Protein AF-A0A143XYA9-F1 (afdb_monomer_lite)

Secondary structure (DSSP, 8-state):
-HHHHHHHHHHHHHHHHHHHHHHHHHHHHHHHHHHHHHHHHHHHHHHHHHHHHHHHHHHHHHHHHSPPPPP-------HHHHHTPPTT-EEEEEETTEEEEEEEETTEEEEEEEE--THHHHHHHHHHHHHHHHHHHHHHHHHHHHHHHHHHHHHHHHHHHHHHHHHHHS--HHHHHHHHHHHHHHHHHHHHHTT-

pLDDT: mean 75.94, std 12.41, range [47.84, 95.06]

Structure (mmCIF, N/CA/C/O backbone):
data_AF-A0A143XYA9-F1
#
_entry.id   AF-A0A143XYA9-F1
#
loop_
_atom_site.group_PDB
_atom_site.id
_atom_site.type_symbol
_atom_site.label_atom_id
_atom_site.label_alt_id
_atom_site.label_comp_id
_atom_site.label_asym_id
_atom_site.label_entity_id
_atom_site.label_seq_id
_atom_site.pdbx_PDB_ins_code
_atom_site.Cartn_x
_atom_site.Cartn_y
_atom_site.Cartn_z
_atom_site.occupancy
_atom_site.B_iso_or_equiv
_atom_site.auth_seq_id
_atom_site.auth_comp_id
_atom_site.auth_asym_id
_atom_site.auth_atom_id
_atom_site.pdbx_PDB_model_num
ATOM 1 N N . MET A 1 1 ? -47.902 -0.080 67.938 1.00 49.03 1 MET A N 1
ATOM 2 C CA . MET A 1 1 ? -47.210 -1.002 67.002 1.00 49.03 1 MET A CA 1
ATOM 3 C C . MET A 1 1 ? -47.004 -0.453 65.578 1.00 49.03 1 MET A C 1
ATOM 5 O O . MET A 1 1 ? -46.292 -1.083 64.810 1.00 49.03 1 MET A O 1
ATOM 9 N N . LEU A 1 2 ? -47.506 0.742 65.230 1.00 49.25 2 LEU A N 1
ATOM 10 C CA . LEU A 1 2 ? -47.252 1.408 63.937 1.00 49.25 2 LEU A CA 1
ATOM 11 C C . LEU A 1 2 ? -45.807 1.899 63.645 1.00 49.25 2 LEU A C 1
ATOM 13 O O . LEU A 1 2 ? -45.428 1.861 62.475 1.00 49.25 2 LEU A O 1
ATOM 17 N N . PRO A 1 3 ? -44.959 2.320 64.614 1.00 52.84 3 PRO A N 1
ATOM 18 C CA . PRO A 1 3 ? -43.661 2.919 64.263 1.00 52.84 3 PRO A CA 1
ATOM 19 C C . PRO A 1 3 ? -42.625 1.892 63.776 1.00 52.84 3 PRO A C 1
ATOM 21 O O . PRO A 1 3 ? -41.725 2.228 63.011 1.00 52.84 3 PRO A O 1
ATOM 24 N N . MET A 1 4 ? -42.774 0.621 64.163 1.00 47.84 4 MET A N 1
ATOM 25 C CA . MET A 1 4 ? -41.823 -0.439 63.815 1.00 47.84 4 MET A CA 1
ATOM 26 C C . MET A 1 4 ? -41.973 -0.904 62.354 1.00 47.84 4 MET A C 1
ATOM 28 O O . MET A 1 4 ? -40.982 -1.225 61.704 1.00 47.84 4 MET A O 1
ATOM 32 N N . PHE A 1 5 ? -43.190 -0.852 61.801 1.00 51.78 5 PHE A N 1
ATOM 33 C CA . PHE A 1 5 ? -43.450 -1.150 60.386 1.00 51.78 5 PHE A CA 1
ATOM 34 C C . PHE A 1 5 ? -42.935 -0.050 59.444 1.00 51.78 5 PHE A C 1
ATOM 36 O O . PHE A 1 5 ? -42.396 -0.356 58.381 1.00 51.78 5 PHE A O 1
ATOM 43 N N . ALA A 1 6 ? -43.038 1.223 59.844 1.00 55.41 6 ALA A N 1
ATOM 44 C CA . ALA A 1 6 ? -42.551 2.352 59.049 1.00 55.41 6 ALA A CA 1
ATOM 45 C C . ALA A 1 6 ? -41.015 2.363 58.922 1.00 55.41 6 ALA A C 1
ATOM 47 O O . ALA A 1 6 ? -40.482 2.597 57.835 1.00 55.41 6 ALA A O 1
ATOM 48 N N . ALA A 1 7 ? -40.298 2.035 60.003 1.00 57.62 7 ALA A N 1
ATOM 49 C CA . ALA A 1 7 ? -38.838 1.924 59.990 1.00 57.62 7 ALA A CA 1
ATOM 50 C C . ALA A 1 7 ? -38.342 0.773 59.092 1.00 57.62 7 ALA A C 1
ATOM 52 O O . ALA A 1 7 ? -37.354 0.929 58.373 1.00 57.62 7 ALA A O 1
ATOM 53 N N . LEU A 1 8 ? -39.057 -0.360 59.072 1.00 54.34 8 LEU A N 1
ATOM 54 C CA . LEU A 1 8 ? -38.700 -1.517 58.244 1.00 54.34 8 LEU A CA 1
ATOM 55 C C . LEU A 1 8 ? -38.894 -1.241 56.740 1.00 54.34 8 LEU A C 1
ATOM 57 O O . LEU A 1 8 ? -38.058 -1.629 55.923 1.00 54.34 8 LEU A O 1
ATOM 61 N N . LEU A 1 9 ? -39.965 -0.523 56.376 1.00 53.03 9 LEU A N 1
ATOM 62 C CA . LEU A 1 9 ? -40.247 -0.110 54.994 1.00 53.03 9 LEU A CA 1
ATOM 63 C C . LEU A 1 9 ? -39.215 0.901 54.469 1.00 53.03 9 LEU A C 1
ATOM 65 O O . LEU A 1 9 ? -38.754 0.782 53.333 1.00 53.03 9 LEU A O 1
ATOM 69 N N . LEU A 1 10 ? -38.792 1.859 55.298 1.00 54.28 10 LEU A N 1
ATOM 70 C CA . LEU A 1 10 ? -37.758 2.834 54.929 1.00 54.28 10 LEU A CA 1
ATOM 71 C C . LEU A 1 10 ? -36.368 2.190 54.790 1.00 54.28 10 LEU A C 1
ATOM 73 O O . LEU A 1 10 ? -35.635 2.512 53.849 1.00 54.28 10 LEU A O 1
ATOM 77 N N . ALA A 1 11 ? -36.024 1.235 55.660 1.00 55.41 11 ALA A N 1
ATOM 78 C CA . ALA A 1 11 ? -34.777 0.478 55.554 1.00 55.41 11 ALA A CA 1
ATOM 79 C C . ALA A 1 11 ? -34.724 -0.350 54.255 1.00 55.41 11 ALA A C 1
ATOM 81 O O . ALA A 1 11 ? -33.722 -0.296 53.536 1.00 55.41 11 ALA A O 1
ATOM 82 N N . ALA A 1 12 ? -35.822 -1.022 53.887 1.00 51.62 12 ALA A N 1
ATOM 83 C CA . ALA A 1 12 ? -35.922 -1.792 52.644 1.00 51.62 12 ALA A CA 1
ATOM 84 C C . ALA A 1 12 ? -35.811 -0.913 51.380 1.00 51.62 12 ALA A C 1
ATOM 86 O O . ALA A 1 12 ? -35.124 -1.279 50.423 1.00 51.62 12 ALA A O 1
ATOM 87 N N . CYS A 1 13 ? -36.402 0.286 51.387 1.00 52.50 13 CYS A N 1
ATOM 88 C CA . CYS A 1 13 ? -36.284 1.240 50.279 1.00 52.50 13 CYS A CA 1
ATOM 89 C C . CYS A 1 13 ? -34.859 1.795 50.108 1.00 52.50 13 CYS A C 1
ATOM 91 O O . CYS A 1 13 ? -34.430 2.058 48.983 1.00 52.50 13 CYS A O 1
ATOM 93 N N . SER A 1 14 ? -34.096 1.949 51.195 1.00 50.91 14 SER A N 1
ATOM 94 C CA . SER A 1 14 ? -32.726 2.482 51.140 1.00 50.91 14 SER A CA 1
ATOM 95 C C . SER A 1 14 ? -31.721 1.507 50.507 1.00 50.91 14 SER A C 1
ATOM 97 O O . SER A 1 14 ? -30.856 1.921 49.730 1.00 50.91 14 SER A O 1
ATOM 99 N N . VAL A 1 15 ? -31.876 0.203 50.765 1.00 50.19 15 VAL A N 1
ATOM 100 C CA . VAL A 1 15 ? -31.045 -0.865 50.184 1.00 50.19 15 VAL A CA 1
ATOM 101 C C . VAL A 1 15 ? -31.331 -1.025 48.691 1.00 50.19 15 VAL A C 1
ATOM 103 O O . VAL A 1 15 ? -30.402 -1.148 47.889 1.00 50.19 15 VAL A O 1
ATOM 106 N N . ASN A 1 16 ? -32.603 -0.930 48.295 1.00 52.44 16 ASN A N 1
ATOM 107 C CA . ASN A 1 16 ? -32.999 -0.998 46.889 1.00 52.44 16 ASN A CA 1
ATOM 108 C C . ASN A 1 16 ? -32.441 0.183 46.078 1.00 52.44 16 ASN A C 1
ATOM 110 O O . ASN A 1 16 ? -31.996 0.017 44.948 1.00 52.44 16 ASN A O 1
ATOM 114 N N . ARG A 1 17 ? -32.390 1.384 46.672 1.00 51.81 17 ARG A N 1
ATOM 115 C CA . ARG A 1 17 ? -31.836 2.576 46.010 1.00 51.81 17 ARG A CA 1
ATOM 116 C C . ARG A 1 17 ? -30.324 2.475 45.793 1.00 51.81 17 ARG A C 1
ATOM 118 O O . ARG A 1 17 ? -29.838 2.836 44.726 1.00 51.81 17 ARG A O 1
ATOM 125 N N . ARG A 1 18 ? -29.583 1.959 46.781 1.00 53.47 18 ARG A N 1
ATOM 126 C CA . ARG A 1 18 ? -28.119 1.792 46.697 1.00 53.47 18 ARG A CA 1
ATOM 127 C C . ARG A 1 18 ? -27.712 0.720 45.684 1.00 53.47 18 ARG A C 1
ATOM 129 O O . ARG A 1 18 ? -26.757 0.926 44.945 1.00 53.47 18 ARG A O 1
ATOM 136 N N . THR A 1 19 ? -28.460 -0.377 45.604 1.00 58.31 19 THR A N 1
ATOM 137 C CA . THR A 1 19 ? -28.214 -1.461 44.635 1.00 58.31 19 THR A CA 1
ATOM 138 C C . THR A 1 19 ? -28.592 -1.068 43.204 1.00 58.31 19 THR A C 1
ATOM 140 O O . THR A 1 19 ? -27.847 -1.376 42.276 1.00 58.31 19 THR A O 1
ATOM 143 N N . LEU A 1 20 ? -29.682 -0.315 43.004 1.00 58.25 20 LEU A N 1
ATOM 144 C CA . LEU A 1 20 ? -30.002 0.286 41.700 1.00 58.25 20 LEU A CA 1
ATOM 145 C C . LEU A 1 20 ? -28.949 1.315 41.267 1.00 58.25 20 LEU A C 1
ATOM 147 O O . LEU A 1 20 ? -28.535 1.323 40.108 1.00 58.25 20 LEU A O 1
ATOM 151 N N . SER A 1 21 ? -28.490 2.161 42.192 1.00 60.25 21 SER A N 1
ATOM 152 C CA . SER A 1 21 ? -27.449 3.155 41.915 1.00 60.25 21 SER A CA 1
ATOM 153 C C . SER A 1 21 ? -26.111 2.500 41.565 1.00 60.25 21 SER A C 1
ATOM 155 O O . SER A 1 21 ? -25.461 2.928 40.618 1.00 60.25 21 SER A O 1
ATOM 157 N N . SER A 1 22 ? -25.703 1.432 42.263 1.00 61.69 22 SER A N 1
ATOM 158 C CA . SER A 1 22 ? -24.445 0.749 41.937 1.00 61.69 22 SER A CA 1
ATOM 159 C C . SER A 1 22 ? -24.536 -0.027 40.617 1.00 61.69 22 SER A C 1
ATOM 161 O O . SER A 1 22 ? -23.609 0.042 39.814 1.00 61.69 22 SER A O 1
ATOM 163 N N . LYS A 1 23 ? -25.665 -0.698 40.325 1.00 62.94 23 LYS A N 1
ATOM 164 C CA . LYS A 1 23 ? -25.891 -1.382 39.034 1.00 62.94 23 LYS A CA 1
ATOM 165 C C . LYS A 1 23 ? -25.901 -0.398 37.854 1.00 62.94 23 LYS A C 1
ATOM 167 O O . LYS A 1 23 ? -25.366 -0.711 36.792 1.00 62.94 23 LYS A O 1
ATOM 172 N N . THR A 1 24 ? -26.494 0.787 38.019 1.00 65.19 24 THR A N 1
ATOM 173 C CA . THR A 1 24 ? -26.510 1.830 36.973 1.00 65.19 24 THR A CA 1
ATOM 174 C C . THR A 1 24 ? -25.137 2.467 36.767 1.00 65.19 24 THR A C 1
ATOM 176 O O . THR A 1 24 ? -24.750 2.691 35.621 1.00 65.19 24 THR A O 1
ATOM 179 N N . GLN A 1 25 ? -24.366 2.664 37.838 1.00 70.50 25 GLN A N 1
ATOM 180 C CA . GLN A 1 25 ? -22.992 3.162 37.766 1.00 70.50 25 GLN A CA 1
ATOM 181 C C . GLN A 1 25 ? -22.056 2.174 37.051 1.00 70.50 25 GLN A C 1
ATOM 183 O O . GLN A 1 25 ? -21.429 2.542 36.063 1.00 70.50 25 GLN A O 1
ATOM 188 N N . VAL A 1 26 ? -22.077 0.887 37.423 1.00 70.44 26 VAL A N 1
ATOM 189 C CA . VAL A 1 26 ? -21.290 -0.168 36.746 1.00 70.44 26 VAL A CA 1
ATOM 190 C C . VAL A 1 26 ? -21.621 -0.264 35.246 1.00 70.44 26 VAL A C 1
ATOM 192 O O . VAL A 1 26 ? -20.751 -0.568 34.426 1.00 70.44 26 VAL A O 1
ATOM 195 N N . ARG A 1 27 ? -22.868 0.030 34.849 1.00 66.38 27 ARG A N 1
ATOM 196 C CA . ARG A 1 27 ? -23.302 0.056 33.441 1.00 66.38 27 ARG A CA 1
ATOM 197 C C . ARG A 1 27 ? -22.727 1.246 32.675 1.00 66.38 27 ARG A C 1
ATOM 199 O O . ARG A 1 27 ? -22.255 1.060 31.553 1.00 66.38 27 ARG A O 1
ATOM 206 N N . ALA A 1 28 ? -22.778 2.436 33.270 1.00 75.00 28 ALA A N 1
ATOM 207 C CA . ALA A 1 28 ? -22.182 3.636 32.693 1.00 75.00 28 ALA A CA 1
ATOM 208 C C . ALA A 1 28 ? -20.666 3.463 32.536 1.00 75.00 28 ALA A C 1
ATOM 210 O O . ALA A 1 28 ? -20.128 3.763 31.470 1.00 75.00 28 ALA A O 1
ATOM 211 N N . ASP A 1 29 ? -20.008 2.872 33.533 1.00 80.06 29 ASP A N 1
ATOM 212 C CA . ASP A 1 29 ? -18.572 2.598 33.506 1.00 80.06 29 ASP A CA 1
ATOM 213 C C . ASP A 1 29 ? -18.222 1.570 32.420 1.00 80.06 29 ASP A C 1
ATOM 215 O O . ASP A 1 29 ? -17.336 1.801 31.601 1.00 80.06 29 ASP A O 1
ATOM 219 N N . THR A 1 30 ? -18.970 0.463 32.322 1.00 80.44 30 THR A N 1
ATOM 220 C CA . THR A 1 30 ? -18.720 -0.578 31.305 1.00 80.44 30 THR A CA 1
ATOM 221 C C . THR A 1 30 ? -18.924 -0.061 29.880 1.00 80.44 30 THR A C 1
ATOM 223 O O . THR A 1 30 ? -18.134 -0.379 28.989 1.00 80.44 30 THR A O 1
ATOM 226 N N . ALA A 1 31 ? -19.968 0.741 29.646 1.00 81.75 31 ALA A N 1
ATOM 227 C CA . ALA A 1 31 ? -20.193 1.371 28.348 1.00 81.75 31 ALA A CA 1
ATOM 228 C C . ALA A 1 31 ? -19.079 2.377 28.030 1.00 81.75 31 ALA A C 1
ATOM 230 O O . ALA A 1 31 ? -18.517 2.339 26.938 1.00 81.75 31 ALA A O 1
ATOM 231 N N . SER A 1 32 ? -18.699 3.213 28.999 1.00 84.06 32 SER A N 1
ATOM 232 C CA . SER A 1 32 ? -17.629 4.203 28.840 1.00 84.06 32 SER A CA 1
ATOM 233 C C . SER A 1 32 ? -16.285 3.546 28.527 1.00 84.06 32 SER A C 1
ATOM 235 O O . SER A 1 32 ? -15.597 3.978 27.607 1.00 84.06 32 SER A O 1
ATOM 237 N N . HIS A 1 33 ? -15.939 2.453 29.212 1.00 86.62 33 HIS A N 1
ATOM 238 C CA . HIS A 1 33 ? -14.731 1.682 28.920 1.00 86.62 33 HIS A CA 1
ATOM 239 C C . HIS A 1 33 ? -14.765 1.036 27.534 1.00 86.62 33 HIS A C 1
ATOM 241 O O . HIS A 1 33 ? -13.752 1.042 26.839 1.00 86.62 33 HIS A O 1
ATOM 247 N N . ALA A 1 34 ? -15.917 0.513 27.102 1.00 86.00 34 ALA A N 1
ATOM 248 C CA . ALA A 1 34 ? -16.057 -0.038 25.758 1.00 86.00 34 ALA A CA 1
ATOM 249 C C . ALA A 1 34 ? -15.847 1.043 24.682 1.00 86.00 34 ALA A C 1
ATOM 251 O O . ALA A 1 34 ? -15.099 0.823 23.733 1.00 86.00 34 ALA A O 1
ATOM 252 N N . PHE A 1 35 ? -16.445 2.227 24.844 1.00 87.88 35 PHE A N 1
ATOM 253 C CA . PHE A 1 35 ? -16.248 3.336 23.905 1.00 87.88 35 PHE A CA 1
ATOM 254 C C . PHE A 1 35 ? -14.825 3.908 23.943 1.00 87.88 35 PHE A C 1
ATOM 256 O O . PHE A 1 35 ? -14.299 4.274 22.892 1.00 87.88 35 PHE A O 1
ATOM 263 N N . ALA A 1 36 ? -14.180 3.943 25.112 1.00 91.12 36 ALA A N 1
ATOM 264 C CA . ALA A 1 36 ? -12.780 4.344 25.239 1.00 91.12 36 ALA A CA 1
ATOM 265 C C . ALA A 1 36 ? -11.843 3.396 24.469 1.00 91.12 36 ALA A C 1
ATOM 267 O O . ALA A 1 36 ? -10.990 3.864 23.719 1.00 91.12 36 ALA A O 1
ATOM 268 N N . ASP A 1 37 ? -12.063 2.081 24.572 1.00 90.12 37 ASP A N 1
ATOM 269 C CA . ASP A 1 37 ? -11.294 1.060 23.846 1.00 90.12 37 ASP A CA 1
ATOM 270 C C . ASP A 1 37 ? -11.452 1.202 22.317 1.00 90.12 37 ASP A C 1
ATOM 272 O O . ASP A 1 37 ? -10.466 1.229 21.579 1.00 90.12 37 ASP A O 1
ATOM 276 N N . ALA A 1 38 ? -12.676 1.415 21.813 1.00 89.81 38 ALA A N 1
ATOM 277 C CA . ALA A 1 38 ? -12.876 1.725 20.391 1.00 89.81 38 ALA A CA 1
ATOM 278 C C . ALA A 1 38 ? -12.212 3.046 19.971 1.00 89.81 38 ALA A C 1
ATOM 280 O O . ALA A 1 38 ? -11.619 3.121 18.892 1.00 89.81 38 ALA A O 1
ATOM 281 N N . GLY A 1 39 ? -12.262 4.076 20.821 1.00 91.25 39 GLY A N 1
ATOM 282 C CA . GLY A 1 39 ? -11.561 5.341 20.595 1.00 91.25 39 GLY A CA 1
ATOM 283 C C . GLY A 1 39 ? -10.045 5.160 20.476 1.00 91.25 39 GLY A C 1
ATOM 284 O O . GLY A 1 39 ? -9.417 5.737 19.582 1.00 91.25 39 GLY A O 1
ATOM 285 N N . ASP A 1 40 ? -9.457 4.301 21.308 1.00 93.81 40 ASP A N 1
ATOM 286 C CA . ASP A 1 40 ? -8.040 3.950 21.242 1.00 93.81 40 ASP A CA 1
ATOM 287 C C . ASP A 1 40 ? -7.695 3.180 19.962 1.00 93.81 40 ASP A C 1
ATOM 289 O O . ASP A 1 40 ? -6.676 3.483 19.330 1.00 93.81 40 ASP A O 1
ATOM 293 N N . VAL A 1 41 ? -8.553 2.255 19.514 1.00 92.94 41 VAL A N 1
ATOM 294 C CA . VAL A 1 41 ? -8.378 1.553 18.230 1.00 92.94 41 VAL A CA 1
ATOM 295 C C . VAL A 1 41 ? -8.420 2.530 17.056 1.00 92.94 41 VAL A C 1
ATOM 297 O O . VAL A 1 41 ? -7.562 2.453 16.172 1.00 92.94 41 VAL A O 1
ATOM 300 N N . VAL A 1 42 ? -9.356 3.483 17.044 1.00 93.56 42 VAL A N 1
ATOM 301 C CA . VAL A 1 42 ? -9.420 4.540 16.019 1.00 93.56 42 VAL A CA 1
ATOM 302 C C . VAL A 1 42 ? -8.149 5.389 16.047 1.00 93.56 42 VAL A C 1
ATOM 304 O O . VAL A 1 42 ? -7.523 5.600 15.005 1.00 93.56 42 VAL A O 1
ATOM 307 N N . ARG A 1 43 ? -7.707 5.827 17.233 1.00 94.31 43 ARG A N 1
ATOM 308 C CA . ARG A 1 43 ? -6.488 6.633 17.392 1.00 94.31 43 ARG A CA 1
ATOM 309 C C . ARG A 1 43 ? -5.250 5.884 16.900 1.00 94.31 43 ARG A C 1
ATOM 311 O O . ARG A 1 43 ? -4.472 6.434 16.123 1.00 94.31 43 ARG A O 1
ATOM 318 N N . GLN A 1 44 ? -5.073 4.630 17.311 1.00 93.94 44 GLN A N 1
ATOM 319 C CA . GLN A 1 44 ? -3.957 3.791 16.870 1.00 93.94 44 GLN A CA 1
ATOM 320 C C . GLN A 1 44 ? -4.002 3.532 15.365 1.00 93.94 44 GLN A C 1
ATOM 322 O O . GLN A 1 44 ? -2.962 3.576 14.706 1.00 93.94 44 GLN A O 1
ATOM 327 N N . THR A 1 45 ? -5.190 3.291 14.810 1.00 93.25 45 THR A N 1
ATOM 328 C CA . THR A 1 45 ? -5.370 3.076 13.371 1.00 93.25 45 THR A CA 1
ATOM 329 C C . THR A 1 45 ? -4.988 4.333 12.597 1.00 93.25 45 THR A C 1
ATOM 331 O O . THR A 1 45 ? -4.170 4.245 11.689 1.00 93.25 45 THR A O 1
ATOM 334 N N . ASN A 1 46 ? -5.439 5.513 13.028 1.00 92.25 46 ASN A N 1
ATOM 335 C CA . ASN A 1 46 ? -5.059 6.788 12.418 1.00 92.25 46 ASN A CA 1
ATOM 336 C C . ASN A 1 46 ? -3.549 7.051 12.481 1.00 92.25 46 ASN A C 1
ATOM 338 O O . ASN A 1 46 ? -2.959 7.472 11.486 1.00 92.25 46 ASN A O 1
ATOM 342 N N . ILE A 1 47 ? -2.899 6.776 13.617 1.00 93.12 47 ILE A N 1
ATOM 343 C CA . ILE A 1 47 ? -1.437 6.903 13.746 1.00 93.12 47 ILE A CA 1
ATOM 344 C C . ILE A 1 47 ? -0.730 5.947 12.778 1.00 93.12 47 ILE A C 1
ATOM 346 O O . ILE A 1 47 ? 0.199 6.357 12.083 1.00 93.12 47 ILE A O 1
ATOM 350 N N . ARG A 1 48 ? -1.179 4.689 12.690 1.00 90.62 48 ARG A N 1
ATOM 351 C CA . ARG A 1 48 ? -0.604 3.688 11.779 1.00 90.62 48 ARG A CA 1
ATOM 352 C C . ARG A 1 48 ? -0.767 4.088 10.316 1.00 90.62 48 ARG A C 1
ATOM 354 O O . ARG A 1 48 ? 0.226 4.077 9.596 1.00 90.62 48 ARG A O 1
ATOM 361 N N . THR A 1 49 ? -1.961 4.498 9.893 1.00 90.94 49 THR A N 1
ATOM 362 C CA . THR A 1 49 ? -2.221 4.951 8.517 1.00 90.94 49 THR A CA 1
ATOM 363 C C . THR A 1 49 ? -1.398 6.195 8.184 1.00 90.94 49 THR A C 1
ATOM 365 O O . THR A 1 49 ? -0.804 6.282 7.114 1.00 90.94 49 THR A O 1
ATOM 368 N N . ARG A 1 50 ? -1.269 7.136 9.129 1.00 89.19 50 ARG A N 1
ATOM 369 C CA . ARG A 1 50 ? -0.453 8.345 8.948 1.00 89.19 50 ARG A CA 1
ATOM 370 C C . ARG A 1 50 ? 1.039 8.036 8.841 1.00 89.19 50 ARG A C 1
ATOM 372 O O . ARG A 1 50 ? 1.731 8.645 8.030 1.00 89.19 50 ARG A O 1
ATOM 379 N N . ASN A 1 51 ? 1.545 7.110 9.652 1.00 89.94 51 ASN A N 1
ATOM 380 C CA . ASN A 1 51 ? 2.939 6.677 9.579 1.00 89.94 51 ASN A CA 1
ATOM 381 C C . ASN A 1 51 ? 3.211 5.907 8.285 1.00 89.94 51 ASN A C 1
ATOM 383 O O . ASN A 1 51 ? 4.231 6.154 7.650 1.00 89.94 51 ASN A O 1
ATOM 387 N N . HIS A 1 52 ? 2.279 5.048 7.864 1.00 86.81 52 HIS A N 1
ATOM 388 C CA . HIS A 1 52 ? 2.338 4.381 6.569 1.00 86.81 52 HIS A CA 1
ATOM 389 C C . HIS A 1 52 ? 2.448 5.405 5.432 1.00 86.81 52 HIS A C 1
ATOM 391 O O . HIS A 1 52 ? 3.407 5.342 4.672 1.00 86.81 52 HIS A O 1
ATOM 397 N N . TRP A 1 53 ? 1.566 6.411 5.395 1.00 83.56 53 TRP A N 1
ATOM 398 C CA . TRP A 1 53 ? 1.599 7.480 4.390 1.00 83.56 53 TRP A CA 1
ATOM 399 C C . TRP A 1 53 ? 2.924 8.256 4.373 1.00 83.56 53 TRP A C 1
ATOM 401 O O . TRP A 1 53 ? 3.494 8.502 3.317 1.00 83.56 53 TRP A O 1
ATOM 411 N N . LYS A 1 54 ? 3.472 8.608 5.543 1.00 85.75 54 LYS A N 1
ATOM 412 C CA . LYS A 1 54 ? 4.769 9.305 5.628 1.00 85.75 54 LYS A CA 1
ATOM 413 C C . LYS A 1 54 ? 5.927 8.470 5.081 1.00 85.75 54 LYS A C 1
ATOM 415 O O . LYS A 1 54 ? 6.804 9.007 4.405 1.00 85.75 54 LYS A O 1
ATOM 420 N N . THR A 1 55 ? 5.958 7.178 5.402 1.00 83.50 55 THR A N 1
ATOM 421 C CA . THR A 1 55 ? 6.959 6.249 4.860 1.00 83.50 55 THR A CA 1
ATOM 422 C C . THR A 1 55 ? 6.773 6.090 3.354 1.00 83.50 55 THR A C 1
ATOM 424 O O . THR A 1 55 ? 7.752 6.126 2.611 1.00 83.50 55 THR A O 1
ATOM 427 N N . HIS A 1 56 ? 5.520 6.009 2.905 1.00 76.44 56 HIS A N 1
ATOM 428 C CA . HIS A 1 56 ? 5.141 5.905 1.503 1.00 76.44 56 HIS A CA 1
ATOM 429 C C . HIS A 1 56 ? 5.618 7.120 0.696 1.00 76.44 56 HIS A C 1
ATOM 431 O O . HIS A 1 56 ? 6.344 6.960 -0.283 1.00 76.44 56 HIS A O 1
ATOM 437 N N . GLU A 1 57 ? 5.290 8.343 1.121 1.00 78.44 57 GLU A N 1
ATOM 438 C CA . GLU A 1 57 ? 5.739 9.569 0.448 1.00 78.44 57 GLU A CA 1
ATOM 439 C C . GLU A 1 57 ? 7.261 9.640 0.336 1.00 78.44 57 GLU A C 1
ATOM 441 O O . GLU A 1 57 ? 7.787 10.122 -0.667 1.00 78.44 57 GLU A O 1
ATOM 446 N N . ARG A 1 58 ? 7.979 9.170 1.363 1.00 79.44 58 ARG A N 1
ATOM 447 C CA . ARG A 1 58 ? 9.440 9.145 1.348 1.00 79.44 58 ARG A CA 1
ATOM 448 C C . ARG A 1 58 ? 9.967 8.169 0.296 1.00 79.44 58 ARG A C 1
ATOM 450 O O . ARG A 1 58 ? 10.869 8.559 -0.437 1.00 79.44 58 ARG A O 1
ATOM 457 N N . MET A 1 59 ? 9.386 6.971 0.197 1.00 74.38 59 MET A N 1
ATOM 458 C CA . MET A 1 59 ? 9.765 5.974 -0.813 1.00 74.38 59 MET A CA 1
ATOM 459 C C . MET A 1 59 ? 9.452 6.444 -2.237 1.00 74.38 59 MET A C 1
ATOM 461 O O . MET A 1 59 ? 10.344 6.456 -3.081 1.00 74.38 59 MET A O 1
ATOM 465 N N . ILE A 1 60 ? 8.232 6.937 -2.491 1.00 74.56 60 ILE A N 1
ATOM 466 C CA . ILE A 1 60 ? 7.874 7.505 -3.801 1.00 74.56 60 ILE A CA 1
ATOM 467 C C . ILE A 1 60 ? 8.819 8.648 -4.165 1.00 74.56 60 ILE A C 1
ATOM 469 O O . ILE A 1 60 ? 9.262 8.746 -5.307 1.00 74.56 60 ILE A O 1
ATOM 473 N N . ARG A 1 61 ? 9.135 9.534 -3.214 1.00 71.38 61 ARG A N 1
ATOM 474 C CA . ARG A 1 61 ? 10.030 10.662 -3.476 1.00 71.38 61 ARG A CA 1
ATOM 475 C C . ARG A 1 61 ? 11.445 10.193 -3.799 1.00 71.38 61 ARG A C 1
ATOM 477 O O . ARG A 1 61 ? 12.022 10.752 -4.721 1.00 71.38 61 ARG A O 1
ATOM 484 N N . SER A 1 62 ? 11.990 9.193 -3.099 1.00 70.69 62 SER A N 1
ATOM 485 C CA . SER A 1 62 ? 13.311 8.641 -3.437 1.00 70.69 62 SER A CA 1
ATOM 486 C C . SER A 1 62 ? 13.325 7.973 -4.811 1.00 70.69 62 SER A C 1
ATOM 488 O O . SER A 1 62 ? 14.264 8.169 -5.571 1.00 70.69 62 SER A O 1
ATOM 490 N N . GLU A 1 63 ? 12.264 7.255 -5.164 1.00 67.44 63 GLU A N 1
ATOM 491 C CA . GLU A 1 63 ? 12.194 6.496 -6.416 1.00 67.44 63 GLU A CA 1
ATOM 492 C C . GLU A 1 63 ? 11.874 7.383 -7.632 1.00 67.44 63 GLU A C 1
ATOM 494 O O . GLU A 1 63 ? 12.383 7.176 -8.731 1.00 67.44 63 GLU A O 1
ATOM 499 N N . LEU A 1 64 ? 11.082 8.446 -7.448 1.00 64.19 64 LEU A N 1
ATOM 500 C CA . LEU A 1 64 ? 10.860 9.465 -8.478 1.00 64.19 64 LEU A CA 1
ATOM 501 C C . LEU A 1 64 ? 12.034 10.441 -8.617 1.00 64.19 64 LEU A C 1
ATOM 503 O O . LEU A 1 64 ? 12.171 11.051 -9.684 1.00 64.19 64 LEU A O 1
ATOM 507 N N . ALA A 1 65 ? 12.850 10.605 -7.573 1.00 64.38 65 ALA A N 1
ATOM 508 C CA . ALA A 1 65 ? 14.057 11.426 -7.618 1.00 64.38 65 ALA A CA 1
ATOM 509 C C . ALA A 1 65 ? 15.184 10.767 -8.422 1.00 64.38 65 ALA A C 1
ATOM 511 O O . ALA A 1 65 ? 16.036 11.485 -8.937 1.00 64.38 65 ALA A O 1
ATOM 512 N N . GLU A 1 66 ? 15.180 9.439 -8.574 1.00 62.34 66 GLU A N 1
ATOM 513 C CA . GLU A 1 66 ? 16.173 8.751 -9.395 1.00 62.34 66 GLU A CA 1
ATOM 514 C C . GLU A 1 66 ? 15.950 9.089 -10.879 1.00 62.34 66 GLU A C 1
ATOM 516 O O . GLU A 1 66 ? 14.910 8.722 -11.435 1.00 62.34 66 GLU A O 1
ATOM 521 N N . PRO A 1 67 ? 16.863 9.817 -11.544 1.00 59.22 67 PRO A N 1
ATOM 522 C CA . PRO A 1 67 ? 16.684 10.192 -12.941 1.00 59.22 67 PRO A CA 1
ATOM 523 C C . PRO A 1 67 ? 16.530 8.934 -13.800 1.00 59.22 67 PRO A C 1
ATOM 525 O O . PRO A 1 67 ? 17.246 7.956 -13.609 1.00 59.22 67 PRO A O 1
ATOM 528 N N . ILE A 1 68 ? 15.600 8.953 -14.762 1.00 63.78 68 ILE A N 1
ATOM 529 C CA . ILE A 1 68 ? 15.510 7.864 -15.741 1.00 63.78 68 ILE A CA 1
ATOM 530 C C . ILE A 1 68 ? 16.830 7.884 -16.517 1.00 63.78 68 ILE A C 1
ATOM 532 O O . ILE A 1 68 ? 17.104 8.894 -17.173 1.00 63.78 68 ILE A O 1
ATOM 536 N N . PRO A 1 69 ? 17.657 6.825 -16.452 1.00 65.81 69 PRO A N 1
ATOM 537 C CA . PRO A 1 69 ? 18.897 6.808 -17.203 1.00 65.81 69 PRO A CA 1
ATOM 538 C C . PRO A 1 69 ? 18.548 6.915 -18.685 1.00 65.81 69 PRO A C 1
ATOM 540 O O . PRO A 1 69 ? 17.711 6.159 -19.189 1.00 65.81 69 PRO A O 1
ATOM 543 N N . ALA A 1 70 ? 19.163 7.874 -19.375 1.00 68.56 70 ALA A N 1
ATOM 544 C CA . ALA A 1 70 ? 19.055 7.961 -20.820 1.00 68.56 70 ALA A CA 1
ATOM 545 C C . ALA A 1 70 ? 19.618 6.660 -21.408 1.00 68.56 70 ALA A C 1
ATOM 547 O O . ALA A 1 70 ? 20.786 6.336 -21.200 1.00 68.56 70 ALA A O 1
ATOM 548 N N . ARG A 1 71 ? 18.765 5.896 -22.091 1.00 73.31 71 ARG A N 1
ATOM 549 C CA . ARG A 1 71 ? 19.139 4.657 -22.776 1.00 73.31 71 ARG A CA 1
ATOM 550 C C . ARG A 1 71 ? 19.258 4.929 -24.261 1.00 73.31 71 ARG A C 1
ATOM 552 O O . ARG A 1 71 ? 18.391 5.589 -24.833 1.00 73.31 71 ARG A O 1
ATOM 559 N N . THR A 1 72 ? 20.309 4.398 -24.869 1.00 80.06 72 THR A N 1
ATOM 560 C CA . THR A 1 72 ? 20.615 4.604 -26.283 1.00 80.06 72 THR A CA 1
ATOM 561 C C . THR A 1 72 ? 20.963 3.262 -26.905 1.00 80.06 72 THR A C 1
ATOM 563 O O . THR A 1 72 ? 21.988 2.668 -26.592 1.00 80.06 72 THR A O 1
ATOM 566 N N . ALA A 1 73 ? 20.120 2.799 -27.825 1.00 84.00 73 ALA A N 1
ATOM 567 C CA . ALA A 1 73 ? 20.415 1.664 -28.687 1.00 84.00 73 ALA A CA 1
ATOM 568 C C . ALA A 1 73 ? 20.766 2.200 -30.077 1.00 84.00 73 ALA A C 1
ATOM 570 O O . ALA A 1 73 ? 19.982 2.942 -30.670 1.00 84.00 73 ALA A O 1
ATOM 571 N N . SER A 1 74 ? 21.934 1.831 -30.596 1.00 82.94 74 SER A N 1
ATOM 572 C CA . SER A 1 74 ? 22.386 2.223 -31.930 1.00 82.94 74 SER A CA 1
ATOM 573 C C . SER A 1 74 ? 22.665 0.994 -32.787 1.00 82.94 74 SER A C 1
ATOM 575 O O . SER A 1 74 ? 23.261 0.017 -32.338 1.00 82.94 74 SER A O 1
ATOM 577 N N . VAL A 1 75 ? 22.224 1.049 -34.043 1.00 82.88 75 VAL A N 1
ATOM 578 C CA . VAL A 1 75 ? 22.574 0.070 -35.074 1.00 82.88 75 VAL A CA 1
ATOM 579 C C . VAL A 1 75 ? 23.465 0.775 -36.087 1.00 82.88 75 VAL A C 1
ATOM 581 O O . VAL A 1 75 ? 23.043 1.739 -36.722 1.00 82.88 75 VAL A O 1
ATOM 584 N N . ASN A 1 76 ? 24.693 0.286 -36.247 1.00 80.88 76 ASN A N 1
ATOM 585 C CA . ASN A 1 76 ? 25.635 0.818 -37.225 1.00 80.88 76 ASN A CA 1
ATOM 586 C C . ASN A 1 76 ? 25.497 0.056 -38.546 1.00 80.88 76 ASN A C 1
ATOM 588 O O . ASN A 1 76 ? 25.828 -1.127 -38.632 1.00 80.88 76 ASN A O 1
ATOM 592 N N . LEU A 1 77 ? 25.033 0.750 -39.583 1.00 76.81 77 LEU A N 1
ATOM 593 C CA . LEU A 1 77 ? 24.909 0.215 -40.937 1.00 76.81 77 LEU A CA 1
ATOM 594 C C . LEU A 1 77 ? 25.925 0.910 -41.836 1.00 76.81 77 LEU A C 1
ATOM 596 O O . LEU A 1 77 ? 25.905 2.129 -41.978 1.00 76.81 77 LEU A O 1
ATOM 600 N N . THR A 1 78 ? 26.822 0.144 -42.449 1.00 79.06 78 THR A N 1
ATOM 601 C CA . THR A 1 78 ? 27.738 0.684 -43.457 1.00 79.06 78 THR A CA 1
ATOM 602 C C . THR A 1 78 ? 27.073 0.672 -44.834 1.00 79.06 78 THR A C 1
ATOM 604 O O . THR A 1 78 ? 26.187 -0.141 -45.109 1.00 79.06 78 THR A O 1
ATOM 607 N N . ALA A 1 79 ? 27.538 1.530 -45.745 1.00 69.56 79 ALA A N 1
ATOM 608 C CA . ALA A 1 79 ? 27.070 1.523 -47.133 1.00 69.56 79 ALA A CA 1
ATOM 609 C C . ALA A 1 79 ? 27.297 0.162 -47.829 1.00 69.56 79 ALA A C 1
ATOM 611 O O . ALA A 1 79 ? 26.523 -0.220 -48.704 1.00 69.56 79 ALA A O 1
ATOM 612 N N . ALA A 1 80 ? 28.323 -0.591 -47.416 1.00 69.56 80 ALA A N 1
ATOM 613 C CA . ALA A 1 80 ? 28.577 -1.951 -47.889 1.00 69.56 80 ALA A CA 1
ATOM 614 C C . ALA A 1 80 ? 27.539 -2.959 -47.360 1.00 69.56 80 ALA A C 1
ATOM 616 O O . ALA A 1 80 ? 27.058 -3.790 -48.129 1.00 69.56 80 ALA A O 1
ATOM 617 N N . ASN A 1 81 ? 27.140 -2.842 -46.086 1.00 66.94 81 ASN A N 1
ATOM 618 C CA . ASN A 1 81 ? 26.104 -3.688 -45.484 1.00 66.94 81 ASN A CA 1
ATOM 619 C C . ASN A 1 81 ? 24.751 -3.501 -46.178 1.00 66.94 81 ASN A C 1
ATOM 621 O O . ASN A 1 81 ? 24.035 -4.472 -46.368 1.00 66.94 81 ASN A O 1
ATOM 625 N N . LEU A 1 82 ? 24.418 -2.276 -46.598 1.00 67.94 82 LEU A N 1
ATOM 626 C CA . LEU A 1 82 ? 23.163 -1.980 -47.299 1.00 67.94 82 LEU A CA 1
ATOM 627 C C . LEU A 1 82 ? 23.140 -2.514 -48.739 1.00 67.94 82 LEU A C 1
ATOM 629 O O . LEU A 1 82 ? 22.101 -2.976 -49.202 1.00 67.94 82 LEU A O 1
ATOM 633 N N . ARG A 1 83 ? 24.278 -2.477 -49.446 1.00 70.38 83 ARG A N 1
ATOM 634 C CA . ARG A 1 83 ? 24.368 -2.907 -50.854 1.00 70.38 83 ARG A CA 1
ATOM 635 C C . ARG A 1 83 ? 2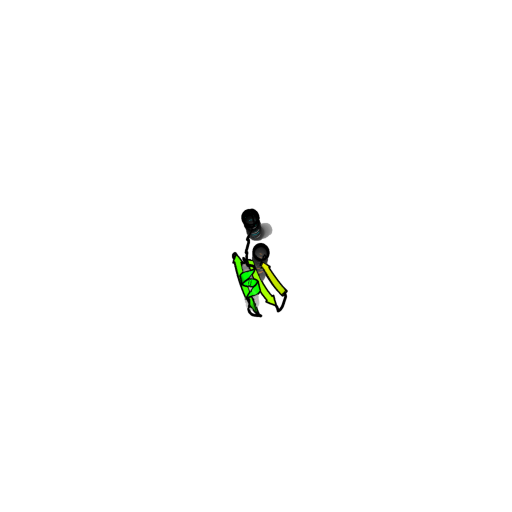4.178 -4.412 -51.041 1.00 70.38 83 ARG A C 1
ATOM 637 O O . ARG A 1 83 ? 23.578 -4.816 -52.029 1.00 70.38 83 ARG A O 1
ATOM 644 N N . ASN A 1 84 ? 24.649 -5.219 -50.092 1.00 68.75 84 ASN A N 1
ATOM 645 C CA . ASN A 1 84 ? 24.651 -6.683 -50.194 1.00 68.75 84 ASN A CA 1
ATOM 646 C C . ASN A 1 84 ? 23.616 -7.360 -49.282 1.00 68.75 84 ASN A C 1
ATOM 648 O O . ASN A 1 84 ? 23.717 -8.558 -49.020 1.00 68.75 84 ASN A O 1
ATOM 652 N N . LEU A 1 85 ? 22.647 -6.609 -48.754 1.00 69.81 85 LEU A N 1
ATOM 653 C CA . LEU A 1 85 ? 21.702 -7.154 -47.790 1.00 69.81 85 LEU A CA 1
ATOM 654 C C . LEU A 1 85 ? 20.590 -7.953 -48.486 1.00 69.81 85 LEU A C 1
ATOM 656 O O . LEU A 1 85 ? 19.876 -7.361 -49.288 1.00 69.81 85 LEU A O 1
ATOM 660 N N . PRO A 1 86 ? 20.380 -9.248 -48.204 1.00 74.25 86 PRO A N 1
ATOM 661 C CA . PRO A 1 86 ? 19.229 -9.958 -48.752 1.00 74.25 86 PRO A CA 1
ATOM 662 C C . PRO A 1 86 ? 17.919 -9.363 -48.217 1.00 74.25 86 PRO A C 1
ATOM 664 O O . PRO A 1 86 ? 17.867 -8.854 -47.091 1.00 74.25 86 PRO A O 1
ATOM 667 N N . ASP A 1 87 ? 16.857 -9.430 -49.020 1.00 76.56 87 ASP A N 1
ATOM 668 C CA . ASP A 1 87 ? 15.536 -8.966 -48.599 1.00 76.56 87 ASP A CA 1
ATOM 669 C C . ASP A 1 87 ? 15.080 -9.700 -47.332 1.00 76.56 87 ASP A C 1
ATOM 671 O O . ASP A 1 87 ? 15.211 -10.918 -47.199 1.00 76.56 87 ASP A O 1
ATOM 675 N N . GLY A 1 88 ? 14.570 -8.934 -46.364 1.00 71.31 88 GLY A N 1
ATOM 676 C CA . GLY A 1 88 ? 14.141 -9.453 -45.066 1.00 71.31 88 GLY A CA 1
ATOM 677 C C . GLY A 1 88 ? 15.237 -9.581 -44.004 1.00 71.31 88 GLY A C 1
ATOM 678 O O . GLY A 1 88 ? 14.920 -9.948 -42.872 1.00 71.31 88 GLY A O 1
ATOM 679 N N . ALA A 1 89 ? 16.491 -9.241 -44.308 1.00 79.25 89 ALA A N 1
ATOM 680 C CA . ALA A 1 89 ? 17.543 -9.153 -43.300 1.00 79.25 89 ALA A CA 1
ATOM 681 C C . ALA A 1 89 ? 17.266 -8.037 -42.276 1.00 79.25 89 ALA A C 1
ATOM 683 O O . ALA A 1 89 ? 16.860 -6.924 -42.630 1.00 79.25 89 ALA A O 1
ATOM 684 N N . SER A 1 90 ? 17.520 -8.341 -41.001 1.00 84.44 90 SER A N 1
ATOM 685 C CA . SER A 1 90 ? 17.269 -7.457 -39.862 1.00 84.44 90 SER A CA 1
ATOM 686 C C . SER A 1 90 ? 18.515 -7.283 -39.000 1.00 84.44 90 SER A C 1
ATOM 688 O O . SER A 1 90 ? 19.171 -8.260 -38.639 1.00 84.44 90 SER A O 1
ATOM 690 N N . TYR A 1 91 ? 18.776 -6.050 -38.589 1.00 85.44 91 TYR A N 1
ATOM 691 C CA . TYR A 1 91 ? 19.758 -5.694 -37.576 1.00 85.44 91 TYR A CA 1
ATOM 692 C C . TYR A 1 91 ? 19.042 -5.217 -36.324 1.00 85.44 91 TYR A C 1
ATOM 694 O O . TYR A 1 91 ? 18.155 -4.372 -36.405 1.00 85.44 91 TYR A O 1
ATOM 702 N N . VAL A 1 92 ? 19.442 -5.735 -35.166 1.00 87.38 92 VAL A N 1
ATOM 703 C CA . VAL A 1 92 ? 18.805 -5.414 -33.888 1.00 87.38 92 VAL A CA 1
ATOM 704 C C . VAL A 1 92 ? 19.858 -4.920 -32.906 1.00 87.38 92 VAL A C 1
ATOM 706 O O . VAL A 1 92 ? 20.838 -5.615 -32.652 1.00 87.38 92 VAL A O 1
ATOM 709 N N . ALA A 1 93 ? 19.631 -3.750 -32.316 1.00 88.88 93 ALA A N 1
ATOM 710 C CA . ALA A 1 93 ? 20.353 -3.278 -31.140 1.00 88.88 93 ALA A CA 1
ATOM 711 C C . ALA A 1 93 ? 19.415 -3.248 -29.936 1.00 88.88 93 ALA A C 1
ATOM 713 O O . ALA A 1 93 ? 18.240 -2.898 -30.055 1.00 88.88 93 ALA A O 1
ATOM 714 N N . ARG A 1 94 ? 19.936 -3.613 -28.764 1.00 86.44 94 ARG A N 1
ATOM 715 C CA . ARG A 1 94 ? 19.184 -3.598 -27.508 1.00 86.44 94 ARG A CA 1
ATOM 716 C C . ARG A 1 94 ? 19.977 -2.878 -26.431 1.00 86.44 94 ARG A C 1
ATOM 718 O O . ARG A 1 94 ? 21.140 -3.193 -26.213 1.00 86.44 94 ARG A O 1
ATOM 725 N N . ASP A 1 95 ? 19.311 -1.968 -25.736 1.00 81.44 95 ASP A N 1
ATOM 726 C CA . ASP A 1 95 ? 19.773 -1.367 -24.487 1.00 81.44 95 ASP A CA 1
ATOM 727 C C . ASP A 1 95 ? 18.659 -1.523 -23.439 1.00 81.44 95 ASP A C 1
ATOM 729 O O . ASP A 1 95 ? 17.710 -0.738 -23.343 1.00 81.44 95 ASP A O 1
ATOM 733 N N . GLY A 1 96 ? 18.739 -2.614 -22.673 1.00 77.62 96 GLY A N 1
ATOM 734 C CA . GLY A 1 96 ? 17.709 -3.022 -21.718 1.00 77.62 96 GLY A CA 1
ATOM 735 C C . GLY A 1 96 ? 16.351 -3.248 -22.382 1.00 77.62 96 GLY A C 1
ATOM 736 O O . GLY A 1 96 ? 16.173 -4.202 -23.133 1.00 77.62 96 GLY A O 1
ATOM 737 N N . ARG A 1 97 ? 15.382 -2.379 -22.069 1.00 75.88 97 ARG A N 1
ATOM 738 C CA . ARG A 1 97 ? 14.014 -2.400 -22.625 1.00 75.88 97 ARG A CA 1
ATOM 739 C C . ARG A 1 97 ? 13.862 -1.605 -23.926 1.00 75.88 97 ARG A C 1
ATOM 741 O O . ARG A 1 97 ? 12.788 -1.629 -24.521 1.00 75.88 97 ARG A O 1
ATOM 748 N N . LEU A 1 98 ? 14.910 -0.898 -24.354 1.00 83.06 98 LEU A N 1
ATOM 749 C CA . LEU A 1 98 ? 14.962 -0.233 -25.650 1.00 83.06 98 LEU A CA 1
ATOM 750 C C . LEU A 1 98 ? 15.469 -1.230 -26.693 1.00 83.06 98 LEU A C 1
ATOM 752 O O . LEU A 1 98 ? 16.566 -1.768 -26.561 1.00 83.06 98 LEU A O 1
ATOM 756 N N . THR A 1 99 ? 14.676 -1.467 -27.730 1.00 87.12 99 THR A N 1
ATOM 757 C CA . THR A 1 99 ? 15.051 -2.277 -28.891 1.00 87.12 99 THR A CA 1
ATOM 758 C C . THR A 1 99 ? 14.961 -1.413 -30.137 1.00 87.12 99 THR A C 1
ATOM 760 O O . THR A 1 99 ? 13.943 -0.767 -30.366 1.00 87.12 99 THR A O 1
ATOM 763 N N . LEU A 1 100 ? 16.016 -1.402 -30.939 1.00 89.69 100 LEU A N 1
ATOM 764 C CA . LEU A 1 100 ? 16.045 -0.763 -32.246 1.00 89.69 100 LEU A CA 1
ATOM 765 C C . LEU A 1 100 ? 16.240 -1.849 -33.298 1.00 89.69 100 LEU A C 1
ATOM 767 O O . LEU A 1 100 ? 17.234 -2.567 -33.260 1.00 89.69 100 LEU A O 1
ATOM 771 N N . GLU A 1 101 ? 15.296 -1.972 -34.218 1.00 89.19 101 GLU A N 1
ATOM 772 C CA . GLU A 1 101 ? 15.350 -2.909 -35.331 1.00 89.19 101 GLU A CA 1
ATOM 773 C C . GLU A 1 101 ? 15.415 -2.133 -36.643 1.00 89.19 101 GLU A C 1
ATOM 775 O O . GLU A 1 101 ? 14.579 -1.273 -36.910 1.00 89.19 101 GLU A O 1
ATOM 780 N N . ALA A 1 102 ? 16.410 -2.438 -37.467 1.00 88.44 102 ALA A N 1
ATOM 781 C CA . ALA A 1 102 ? 16.529 -1.941 -38.826 1.00 88.44 102 ALA A CA 1
ATOM 782 C C . ALA A 1 102 ? 16.424 -3.126 -39.785 1.00 88.44 102 ALA A C 1
ATOM 784 O O . ALA A 1 102 ? 17.264 -4.025 -39.757 1.00 88.44 102 ALA A O 1
ATOM 785 N N . ARG A 1 103 ? 15.395 -3.139 -40.627 1.00 86.56 103 ARG A N 1
ATOM 786 C CA . ARG A 1 103 ? 15.107 -4.229 -41.559 1.00 86.56 103 ARG A CA 1
ATOM 787 C C . ARG A 1 103 ? 15.042 -3.698 -42.982 1.00 86.56 103 ARG A C 1
ATOM 789 O O . ARG A 1 103 ? 14.472 -2.633 -43.214 1.00 86.56 103 ARG A O 1
ATOM 796 N N . ARG A 1 104 ? 15.601 -4.442 -43.936 1.00 84.75 104 ARG A N 1
ATOM 797 C CA . ARG A 1 104 ? 15.424 -4.142 -45.362 1.00 84.75 104 ARG A CA 1
ATOM 798 C C . ARG A 1 104 ? 14.066 -4.645 -45.844 1.00 84.75 104 ARG A C 1
ATOM 800 O O . ARG A 1 104 ? 13.728 -5.811 -45.636 1.00 84.75 104 ARG A O 1
ATOM 807 N N . ASP A 1 105 ? 13.326 -3.747 -46.479 1.00 82.88 105 ASP A N 1
ATOM 808 C CA . ASP A 1 105 ? 12.019 -3.971 -47.090 1.00 82.88 105 ASP A CA 1
ATOM 809 C C . ASP A 1 105 ? 12.092 -3.502 -48.553 1.00 82.88 105 ASP A C 1
ATOM 811 O O . ASP A 1 105 ? 11.839 -2.334 -48.874 1.00 82.88 105 ASP A O 1
ATOM 815 N N . GLY A 1 106 ? 12.591 -4.395 -49.418 1.00 81.06 106 GLY A N 1
ATOM 816 C CA . GLY A 1 106 ? 12.899 -4.114 -50.821 1.00 81.06 106 GLY A CA 1
ATOM 817 C C . GLY A 1 106 ? 13.954 -3.015 -50.979 1.00 81.06 106 GLY A C 1
ATOM 818 O O . GLY A 1 106 ? 15.109 -3.169 -50.567 1.00 81.06 106 GLY A O 1
ATOM 819 N N . ASP A 1 107 ? 13.538 -1.885 -51.552 1.00 82.62 107 ASP A N 1
ATOM 820 C CA . ASP A 1 107 ? 14.385 -0.703 -51.778 1.00 82.62 107 ASP A CA 1
ATOM 821 C C . ASP A 1 107 ? 14.454 0.243 -50.570 1.00 82.62 107 ASP A C 1
ATOM 823 O O . ASP A 1 107 ? 15.173 1.244 -50.589 1.00 82.62 107 ASP A O 1
ATOM 827 N N . THR A 1 108 ? 13.716 -0.058 -49.500 1.00 80.31 108 THR A N 1
ATOM 828 C CA . THR A 1 108 ? 13.641 0.793 -48.311 1.00 80.31 108 THR A CA 1
ATOM 829 C C . THR A 1 108 ? 14.246 0.120 -47.087 1.00 80.31 108 THR A C 1
ATOM 831 O O . THR A 1 108 ? 14.271 -1.104 -46.951 1.00 80.31 108 THR A O 1
ATOM 834 N N . LEU A 1 109 ? 14.748 0.938 -46.162 1.00 84.62 109 LEU A N 1
ATOM 835 C CA . LEU A 1 109 ? 15.186 0.486 -44.849 1.00 84.62 109 LEU A CA 1
ATOM 836 C C . LEU A 1 109 ? 14.155 0.934 -43.813 1.00 84.62 109 LEU A C 1
ATOM 838 O O . LEU A 1 109 ? 14.015 2.124 -43.532 1.00 84.62 109 LEU A O 1
ATOM 842 N N . ARG A 1 110 ? 13.444 -0.024 -43.224 1.00 86.81 110 ARG A N 1
ATOM 843 C CA . ARG A 1 110 ? 12.479 0.227 -42.159 1.00 86.81 110 ARG A CA 1
ATOM 844 C C . ARG A 1 110 ? 13.189 0.195 -40.812 1.00 86.81 110 ARG A C 1
ATOM 846 O O . ARG A 1 110 ? 13.753 -0.828 -40.434 1.00 86.81 110 ARG A O 1
ATOM 853 N N . ILE A 1 111 ? 13.121 1.300 -40.076 1.00 89.00 111 ILE A N 1
ATOM 854 C CA . ILE A 1 111 ? 13.668 1.411 -38.720 1.00 89.00 111 ILE A CA 1
ATOM 855 C C . ILE A 1 111 ? 12.504 1.474 -37.732 1.00 89.00 111 ILE A C 1
ATOM 857 O O . ILE A 1 111 ? 11.622 2.323 -37.851 1.00 89.00 111 ILE A O 1
ATOM 861 N N . VAL A 1 112 ? 12.497 0.570 -36.758 1.00 87.25 112 VAL A N 1
ATOM 862 C CA . VAL A 1 112 ? 11.508 0.505 -35.682 1.00 87.25 112 VAL A CA 1
ATOM 863 C C . VAL A 1 112 ? 12.239 0.594 -34.352 1.00 87.25 112 VAL A C 1
ATOM 865 O O . VAL A 1 112 ? 13.095 -0.229 -34.043 1.00 87.25 112 VAL A O 1
ATOM 868 N N . ALA A 1 113 ? 11.885 1.590 -33.545 1.00 85.94 113 ALA A N 1
ATOM 869 C CA . ALA A 1 113 ? 12.349 1.706 -32.171 1.00 85.94 113 ALA A CA 1
ATOM 870 C C . ALA A 1 113 ? 11.199 1.355 -31.223 1.00 85.94 113 ALA A C 1
ATOM 872 O O . ALA A 1 113 ? 10.123 1.949 -31.291 1.00 85.94 113 ALA A O 1
ATOM 873 N N . HIS A 1 114 ? 11.427 0.398 -30.332 1.00 82.69 114 HIS A N 1
ATOM 874 C CA . HIS A 1 114 ? 10.510 0.032 -29.266 1.00 82.69 114 HIS A CA 1
ATOM 875 C C . HIS A 1 114 ? 11.142 0.362 -27.918 1.00 82.69 114 HIS A C 1
ATOM 877 O O . HIS A 1 114 ? 12.195 -0.170 -27.576 1.00 82.69 114 HIS A O 1
ATOM 883 N N . ALA A 1 115 ? 10.495 1.235 -27.152 1.00 77.19 115 ALA A N 1
ATOM 884 C CA . ALA A 1 115 ? 10.916 1.595 -25.808 1.00 77.19 115 ALA A CA 1
ATOM 885 C C . ALA A 1 115 ? 9.764 1.322 -24.843 1.00 77.19 115 ALA A C 1
ATOM 887 O O . ALA A 1 115 ? 8.762 2.041 -24.843 1.00 77.19 115 ALA A O 1
ATOM 888 N N . ASP A 1 116 ? 9.905 0.298 -24.006 1.00 68.88 116 ASP A N 1
ATOM 889 C CA . ASP A 1 116 ? 8.933 0.052 -22.946 1.00 68.88 116 ASP A CA 1
ATOM 890 C C . ASP A 1 116 ? 9.195 1.001 -21.761 1.00 68.88 116 ASP A C 1
ATOM 892 O O . ASP A 1 116 ? 10.049 0.763 -20.901 1.00 68.88 116 ASP A O 1
ATOM 896 N N . SER A 1 117 ? 8.482 2.132 -21.757 1.00 59.97 117 SER A N 1
ATOM 897 C CA . SER A 1 117 ? 8.584 3.191 -20.740 1.00 59.97 117 SER A CA 1
ATOM 898 C C . SER A 1 117 ? 7.690 2.964 -19.510 1.00 59.97 117 SER A C 1
ATOM 900 O O . SER A 1 117 ? 7.607 3.831 -18.636 1.00 59.97 117 SER A O 1
ATOM 902 N N . LEU A 1 118 ? 7.021 1.808 -19.393 1.00 62.69 118 LEU A N 1
ATOM 903 C CA . LEU A 1 118 ? 6.008 1.569 -18.356 1.00 62.69 118 LEU A CA 1
ATOM 904 C C . LEU A 1 118 ? 6.538 1.530 -16.919 1.00 62.69 118 LEU A C 1
ATOM 906 O O . LEU A 1 118 ? 5.730 1.646 -16.002 1.00 62.69 118 LEU A O 1
ATOM 910 N N . ALA A 1 119 ? 7.854 1.444 -16.705 1.00 62.62 119 ALA A N 1
ATOM 911 C CA . ALA A 1 119 ? 8.452 1.194 -15.391 1.00 62.62 119 ALA A CA 1
ATOM 912 C C . ALA A 1 119 ? 7.960 2.142 -14.278 1.00 62.62 119 ALA A C 1
ATOM 914 O O . ALA A 1 119 ? 7.564 1.684 -13.213 1.00 62.62 119 ALA A O 1
ATOM 915 N N . ARG A 1 120 ? 7.892 3.461 -14.517 1.00 64.69 120 ARG A N 1
ATOM 916 C CA . ARG A 1 120 ? 7.374 4.407 -13.503 1.00 64.69 120 ARG A CA 1
ATOM 917 C C . ARG A 1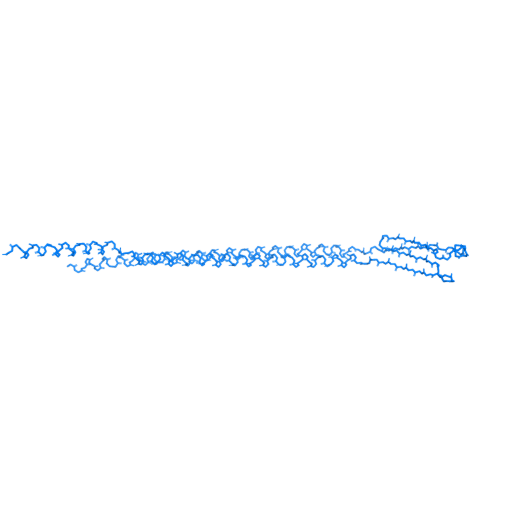 120 ? 5.849 4.380 -13.365 1.00 64.69 120 ARG A C 1
ATOM 919 O O . ARG A 1 120 ? 5.318 4.762 -12.322 1.00 64.69 120 ARG A O 1
ATOM 926 N N . ARG A 1 121 ? 5.122 3.969 -14.410 1.00 65.12 121 ARG A N 1
ATOM 927 C CA . ARG A 1 121 ? 3.653 3.886 -14.381 1.00 65.12 121 ARG A CA 1
ATOM 928 C C . ARG A 1 121 ? 3.187 2.651 -13.619 1.00 65.12 121 ARG A C 1
ATOM 930 O O . ARG A 1 121 ? 2.274 2.797 -12.814 1.00 65.12 121 ARG A O 1
ATOM 937 N N . THR A 1 122 ? 3.808 1.490 -13.826 1.00 69.19 122 THR A N 1
ATOM 938 C CA . THR A 1 122 ? 3.507 0.261 -13.069 1.00 69.19 122 THR A CA 1
ATOM 939 C C . THR A 1 122 ? 3.758 0.465 -11.586 1.00 69.19 122 THR A C 1
ATOM 941 O O . THR A 1 122 ? 2.836 0.285 -10.803 1.00 69.19 122 THR A O 1
ATOM 944 N N . VAL A 1 123 ? 4.922 1.011 -11.228 1.00 69.25 123 VAL A N 1
ATOM 945 C CA . VAL A 1 123 ? 5.281 1.357 -9.846 1.00 69.25 123 VAL A CA 1
ATOM 946 C C . VAL A 1 123 ? 4.225 2.277 -9.211 1.00 69.25 123 VAL A C 1
ATOM 948 O O . VAL A 1 123 ? 3.679 1.986 -8.152 1.00 69.25 123 VAL A O 1
ATOM 951 N N . ARG A 1 124 ? 3.803 3.344 -9.908 1.00 68.56 124 ARG A N 1
ATOM 952 C CA . ARG A 1 124 ? 2.728 4.232 -9.424 1.00 68.56 124 ARG A CA 1
ATOM 953 C C . ARG A 1 124 ? 1.375 3.527 -9.263 1.00 68.56 124 ARG A C 1
ATOM 955 O O . ARG A 1 124 ? 0.605 3.889 -8.374 1.00 68.56 124 ARG A O 1
ATOM 962 N N . HIS A 1 125 ? 1.039 2.596 -10.152 1.00 70.94 125 HIS A N 1
ATOM 963 C CA . HIS A 1 125 ? -0.220 1.854 -10.095 1.00 70.94 125 HIS A CA 1
ATOM 964 C C . HIS A 1 125 ? -0.227 0.829 -8.958 1.00 70.94 125 HIS A C 1
ATOM 966 O O . HIS A 1 125 ? -1.197 0.795 -8.203 1.00 70.94 125 HIS A O 1
ATOM 972 N N . GLU A 1 126 ? 0.854 0.070 -8.795 1.00 76.75 126 GLU A N 1
ATOM 973 C CA . GLU A 1 126 ? 1.065 -0.859 -7.680 1.00 76.75 126 GLU A CA 1
ATOM 974 C C . GLU A 1 126 ? 1.002 -0.114 -6.341 1.00 76.75 126 GLU A C 1
ATOM 976 O O . GLU A 1 126 ? 0.301 -0.538 -5.423 1.00 76.75 126 GLU A O 1
ATOM 981 N N . TYR A 1 127 ? 1.607 1.075 -6.257 1.00 73.81 127 TYR A N 1
ATOM 982 C CA . TYR A 1 127 ? 1.522 1.909 -5.058 1.00 73.81 127 TYR A CA 1
ATOM 983 C C . TYR A 1 127 ? 0.110 2.378 -4.725 1.00 73.81 127 TYR A C 1
ATOM 985 O O . TYR A 1 127 ? -0.307 2.280 -3.571 1.00 73.81 127 TYR A O 1
ATOM 993 N N . ARG A 1 128 ? -0.668 2.820 -5.720 1.00 76.12 128 ARG A N 1
ATOM 994 C CA . ARG A 1 128 ? -2.078 3.181 -5.494 1.00 76.12 128 ARG A CA 1
ATOM 995 C C . ARG A 1 128 ? -2.902 1.999 -4.987 1.00 76.12 128 ARG A C 1
ATOM 997 O O . ARG A 1 128 ? -3.792 2.204 -4.168 1.00 76.12 128 ARG A O 1
ATOM 1004 N N . GLN A 1 129 ? -2.614 0.787 -5.463 1.00 81.81 129 GLN A N 1
ATOM 1005 C CA . GLN A 1 129 ? -3.290 -0.422 -4.989 1.00 81.81 129 GLN A CA 1
ATOM 1006 C C . GLN A 1 129 ? -2.912 -0.757 -3.540 1.00 81.81 129 GLN A C 1
ATOM 1008 O O . GLN A 1 129 ? -3.786 -1.095 -2.741 1.00 81.81 129 GLN A O 1
ATOM 1013 N N . CYS A 1 130 ? -1.639 -0.607 -3.169 1.00 80.88 130 CYS A N 1
ATOM 1014 C CA . CYS A 1 130 ? -1.199 -0.767 -1.783 1.00 80.88 130 CYS A CA 1
ATOM 1015 C C . CYS A 1 130 ? -1.889 0.235 -0.844 1.00 80.88 130 CYS A C 1
ATOM 1017 O O . CYS A 1 130 ? -2.387 -0.160 0.212 1.00 80.88 130 CYS A O 1
ATOM 1019 N N . ASP A 1 131 ? -1.993 1.506 -1.243 1.00 82.62 131 ASP A N 1
ATOM 1020 C CA . ASP A 1 131 ? -2.679 2.531 -0.447 1.00 82.62 131 ASP A CA 1
ATOM 1021 C C . ASP A 1 131 ? -4.162 2.213 -0.246 1.00 82.62 131 ASP A C 1
ATOM 1023 O O . ASP A 1 131 ? -4.663 2.315 0.878 1.00 82.62 131 ASP A O 1
ATOM 1027 N N . SER A 1 132 ? -4.862 1.778 -1.303 1.00 79.81 132 SER A N 1
ATOM 1028 C CA . SER A 1 132 ? -6.269 1.386 -1.177 1.00 79.81 132 SER A CA 1
ATOM 1029 C C . SER A 1 132 ? -6.437 0.204 -0.223 1.00 79.81 132 SER A C 1
ATOM 1031 O O . SER A 1 132 ? -7.320 0.228 0.629 1.00 79.81 132 SER A O 1
ATOM 1033 N N . MET A 1 133 ? -5.537 -0.786 -0.268 1.00 85.56 133 MET A N 1
ATOM 1034 C CA . MET A 1 133 ? -5.582 -1.922 0.659 1.00 85.56 133 MET A CA 1
ATOM 1035 C C . MET A 1 133 ? -5.376 -1.500 2.118 1.00 85.56 133 MET A C 1
ATOM 1037 O O . MET A 1 133 ? -6.059 -2.017 3.009 1.00 85.56 133 MET A O 1
ATOM 1041 N N . VAL A 1 134 ? -4.456 -0.565 2.385 1.00 86.31 134 VAL A N 1
ATOM 1042 C CA . VAL A 1 134 ? -4.204 -0.053 3.744 1.00 86.31 134 VAL A CA 1
ATOM 1043 C C . VAL A 1 134 ? -5.395 0.747 4.264 1.00 86.31 134 VAL A C 1
ATOM 1045 O O . VAL A 1 134 ? -5.763 0.602 5.433 1.00 86.31 134 VAL A O 1
ATOM 1048 N N . GLN A 1 135 ? -6.034 1.548 3.411 1.00 87.75 135 GLN A N 1
ATOM 1049 C CA . GLN A 1 135 ? -7.263 2.256 3.767 1.00 87.75 135 GLN A CA 1
ATOM 1050 C C . GLN A 1 135 ? -8.401 1.279 4.071 1.00 87.75 135 GLN A C 1
ATOM 1052 O O . GLN A 1 135 ? -9.016 1.381 5.132 1.00 87.75 135 GLN A O 1
ATOM 1057 N N . ASP A 1 136 ? -8.621 0.277 3.221 1.00 90.75 136 ASP A N 1
ATOM 1058 C CA . ASP A 1 136 ? -9.669 -0.728 3.423 1.00 90.75 136 ASP A CA 1
ATOM 1059 C C . ASP A 1 136 ? -9.469 -1.515 4.721 1.00 90.75 136 ASP A C 1
ATOM 1061 O O . ASP A 1 136 ? -10.416 -1.749 5.478 1.00 90.75 136 ASP A O 1
ATOM 1065 N N . THR A 1 137 ? -8.227 -1.901 5.031 1.00 91.00 137 THR A N 1
ATOM 1066 C CA . THR A 1 137 ? -7.929 -2.564 6.310 1.00 91.00 137 THR A CA 1
ATOM 1067 C C . THR A 1 137 ? -8.094 -1.631 7.504 1.00 91.00 137 THR A C 1
ATOM 1069 O O . THR A 1 137 ? -8.542 -2.085 8.559 1.00 91.00 137 THR A O 1
ATOM 1072 N N . ALA A 1 138 ? -7.763 -0.345 7.375 1.00 91.88 138 ALA A N 1
ATOM 1073 C CA . ALA A 1 138 ? -8.005 0.642 8.422 1.00 91.88 138 ALA A CA 1
ATOM 1074 C C . ALA A 1 138 ? -9.508 0.818 8.691 1.00 91.88 138 ALA A C 1
ATOM 1076 O O . ALA A 1 138 ? -9.931 0.734 9.846 1.00 91.88 138 ALA A O 1
ATOM 1077 N N . PHE A 1 139 ? -10.321 0.972 7.643 1.00 92.69 139 PHE A N 1
ATOM 1078 C CA . PHE A 1 139 ? -11.775 1.079 7.767 1.00 92.69 139 PHE A CA 1
ATOM 1079 C C . PHE A 1 139 ? -12.388 -0.172 8.388 1.00 92.69 139 PHE A C 1
ATOM 1081 O O . PHE A 1 139 ? -13.155 -0.058 9.343 1.00 92.69 139 PHE A O 1
ATOM 1088 N N . ARG A 1 140 ? -11.995 -1.366 7.926 1.00 94.81 140 ARG A N 1
ATOM 1089 C CA . ARG A 1 140 ? -12.448 -2.635 8.517 1.00 94.81 140 ARG A CA 1
ATOM 1090 C C . ARG A 1 140 ? -12.144 -2.718 10.008 1.00 94.81 140 ARG A C 1
ATOM 1092 O O . ARG A 1 140 ? -13.040 -3.008 10.787 1.00 94.81 140 ARG A O 1
ATOM 1099 N N . ARG A 1 141 ? -10.924 -2.372 10.436 1.00 92.81 141 ARG A N 1
ATOM 1100 C CA . ARG A 1 141 ? -10.554 -2.389 11.865 1.00 92.81 141 ARG A CA 1
ATOM 1101 C C . ARG A 1 141 ? -11.418 -1.459 12.712 1.00 92.81 141 ARG A C 1
ATOM 1103 O O . ARG A 1 141 ? -11.782 -1.821 13.831 1.00 92.81 141 ARG A O 1
ATOM 1110 N N . ILE A 1 142 ? -11.731 -0.273 12.192 1.00 94.19 142 ILE A N 1
ATOM 1111 C CA . ILE A 1 142 ? -12.590 0.695 12.878 1.00 94.19 142 ILE A CA 1
ATOM 1112 C C . ILE A 1 142 ? -14.013 0.142 12.979 1.00 94.19 142 ILE A C 1
ATOM 1114 O O . ILE A 1 142 ? -14.562 0.094 14.078 1.00 94.19 142 ILE A O 1
ATOM 1118 N N . LEU A 1 143 ? -14.578 -0.352 11.876 1.00 95.06 143 LEU A N 1
ATOM 1119 C CA . LEU A 1 143 ? -15.907 -0.966 11.867 1.00 95.06 143 LEU A CA 1
ATOM 1120 C C . LEU A 1 143 ? -15.988 -2.161 12.823 1.00 95.06 143 LEU A C 1
ATOM 1122 O O . LEU A 1 143 ? -16.919 -2.231 13.619 1.00 95.06 143 LEU A O 1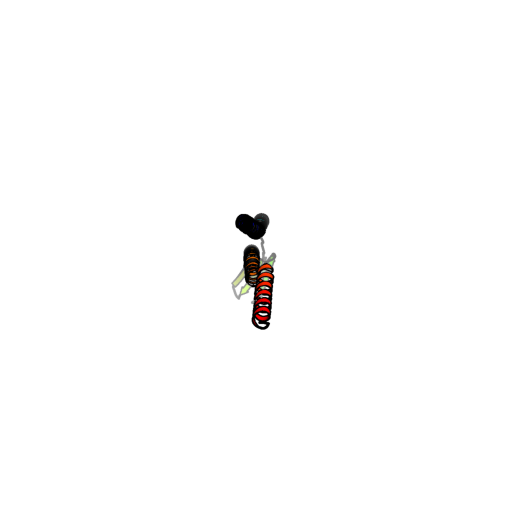
ATOM 1126 N N . ASP A 1 144 ? -14.982 -3.033 12.833 1.00 94.75 144 ASP A N 1
ATOM 1127 C CA . ASP A 1 144 ? -14.915 -4.181 13.739 1.00 94.75 144 ASP A CA 1
ATOM 1128 C C . ASP A 1 144 ? -14.814 -3.754 15.206 1.00 94.75 144 ASP A C 1
ATOM 1130 O O . ASP A 1 144 ? -15.354 -4.421 16.090 1.00 94.75 144 ASP A O 1
ATOM 1134 N N . SER A 1 145 ? -14.099 -2.666 15.515 1.00 93.25 145 SER A N 1
ATOM 1135 C CA . SER A 1 145 ? -14.089 -2.129 16.883 1.00 93.25 145 SER A CA 1
ATOM 1136 C C . SER A 1 145 ? -15.457 -1.590 17.287 1.00 93.25 145 SER A C 1
ATOM 1138 O O . SER A 1 145 ? -15.931 -1.908 18.375 1.00 93.25 145 SER A O 1
ATOM 1140 N N . LEU A 1 146 ? -16.134 -0.869 16.390 1.00 93.50 146 LEU A N 1
ATOM 1141 C CA . LEU A 1 146 ? -17.457 -0.313 16.649 1.00 93.50 146 LEU A CA 1
ATOM 1142 C C . LEU A 1 146 ? -18.495 -1.425 16.824 1.00 93.50 146 LEU A C 1
ATOM 1144 O O . LEU A 1 146 ? -19.229 -1.427 17.812 1.00 93.50 146 LEU A O 1
ATOM 1148 N N . ALA A 1 147 ? -18.498 -2.424 15.940 1.00 94.00 147 ALA A N 1
ATOM 1149 C CA . ALA A 1 147 ? -19.365 -3.592 16.045 1.00 94.00 147 ALA A CA 1
ATOM 1150 C C . ALA A 1 147 ? -19.170 -4.310 17.389 1.00 94.00 147 ALA A C 1
ATOM 1152 O O . ALA A 1 147 ? -20.137 -4.535 18.116 1.00 94.00 147 ALA A O 1
ATOM 1153 N N . ARG A 1 148 ? -17.916 -4.566 17.791 1.00 92.06 148 ARG A N 1
ATOM 1154 C CA . ARG A 1 148 ? -17.603 -5.175 19.094 1.00 92.06 148 ARG A CA 1
ATOM 1155 C C . ARG A 1 148 ? -18.083 -4.332 20.274 1.00 92.06 148 ARG A C 1
ATOM 1157 O O . ARG A 1 148 ? -18.577 -4.895 21.253 1.00 92.06 148 ARG A O 1
ATOM 1164 N N . THR A 1 149 ? -17.977 -3.004 20.200 1.00 91.25 149 THR A N 1
ATOM 1165 C CA . THR A 1 149 ? -18.513 -2.131 21.257 1.00 91.25 149 THR A CA 1
ATOM 1166 C C . THR A 1 149 ? -20.030 -2.176 21.333 1.00 91.25 149 THR A C 1
ATOM 1168 O O . THR A 1 149 ? -20.565 -2.362 22.426 1.00 91.25 149 THR A O 1
ATOM 1171 N N . CYS A 1 150 ? -20.722 -2.107 20.193 1.00 89.81 150 CYS A N 1
ATOM 1172 C CA . CYS A 1 150 ? -22.175 -2.229 20.129 1.00 89.81 150 CYS A CA 1
ATOM 1173 C C . CYS A 1 150 ? -22.638 -3.567 20.711 1.00 89.81 150 CYS A C 1
ATOM 1175 O O . CYS A 1 150 ? -23.539 -3.591 21.547 1.00 89.81 150 CYS A O 1
ATOM 1177 N N . GLU A 1 151 ? -21.982 -4.675 20.356 1.00 91.62 151 GLU A N 1
ATOM 1178 C CA . GLU A 1 151 ? -22.316 -5.980 20.920 1.00 91.62 151 GLU A CA 1
ATOM 1179 C C . GLU A 1 151 ? -22.047 -6.066 22.428 1.00 91.62 151 GLU A C 1
ATOM 1181 O O . GLU A 1 151 ? -22.845 -6.657 23.153 1.00 91.62 151 GLU A O 1
ATOM 1186 N N . ARG A 1 152 ? -20.939 -5.503 22.939 1.00 87.75 152 ARG A N 1
ATOM 1187 C CA . ARG A 1 152 ? -20.670 -5.480 24.391 1.00 87.75 152 ARG A CA 1
ATOM 1188 C C . ARG A 1 152 ? -21.751 -4.704 25.132 1.00 87.75 152 ARG A C 1
ATOM 1190 O O . ARG A 1 152 ? -22.254 -5.200 26.137 1.00 87.75 152 ARG A O 1
ATOM 1197 N N . VAL A 1 153 ? -22.148 -3.541 24.619 1.00 86.31 153 VAL A N 1
ATOM 1198 C CA . VAL A 1 153 ? -23.234 -2.742 25.200 1.00 86.31 153 VAL A CA 1
ATOM 1199 C C . VAL A 1 153 ? -24.569 -3.490 25.114 1.00 86.31 153 VAL A C 1
ATOM 1201 O O . VAL A 1 153 ? -25.320 -3.519 26.081 1.00 86.31 153 VAL A O 1
ATOM 1204 N N . GLN A 1 154 ? -24.857 -4.173 24.006 1.00 88.00 154 GLN A N 1
ATOM 1205 C CA . GLN A 1 154 ? -26.098 -4.936 23.856 1.00 88.00 154 GLN A CA 1
ATOM 1206 C C . GLN A 1 154 ? -26.149 -6.190 24.745 1.00 88.00 154 GLN A C 1
ATOM 1208 O O . GLN A 1 154 ? -27.210 -6.572 25.238 1.00 88.00 154 GLN A O 1
ATOM 1213 N N . ARG A 1 155 ? -25.012 -6.857 24.978 1.00 83.94 155 ARG A N 1
ATOM 1214 C CA . ARG A 1 155 ? -24.929 -7.988 25.916 1.00 83.94 155 ARG A CA 1
ATOM 1215 C C . ARG A 1 155 ? -25.164 -7.530 27.352 1.00 83.94 155 ARG A C 1
ATOM 1217 O O . ARG A 1 155 ? -25.884 -8.208 28.082 1.00 83.94 155 ARG A O 1
ATOM 1224 N N . THR A 1 156 ? -24.611 -6.381 27.748 1.00 80.75 156 THR A N 1
ATOM 1225 C CA . THR A 1 156 ? -24.862 -5.835 29.088 1.00 80.75 156 THR A CA 1
ATOM 1226 C C . THR A 1 156 ? -26.315 -5.405 29.250 1.00 80.75 156 THR A C 1
ATOM 1228 O O . THR A 1 156 ? -26.898 -5.693 30.289 1.00 80.75 156 THR A O 1
ATOM 1231 N N . THR A 1 157 ? -26.951 -4.813 28.231 1.00 76.50 157 THR A N 1
ATOM 1232 C CA . THR A 1 157 ? -28.383 -4.481 28.314 1.00 76.50 157 THR A CA 1
ATOM 1233 C C . THR A 1 157 ? -29.257 -5.732 28.441 1.00 76.50 157 THR A C 1
ATOM 1235 O O . THR A 1 157 ? -30.049 -5.822 29.379 1.00 76.50 157 THR A O 1
ATOM 1238 N N . ARG A 1 158 ? -29.068 -6.746 27.587 1.00 79.31 158 ARG A N 1
ATOM 1239 C CA . ARG A 1 158 ? -29.861 -7.991 27.627 1.00 79.31 158 ARG A CA 1
ATOM 1240 C C . ARG A 1 158 ? -29.674 -8.785 28.919 1.00 79.31 158 ARG A C 1
ATOM 1242 O O . ARG A 1 158 ? -30.655 -9.240 29.496 1.00 79.31 158 ARG A O 1
ATOM 1249 N N . GLY A 1 159 ? -28.435 -8.919 29.400 1.00 76.25 159 GLY A N 1
ATOM 1250 C CA . GLY A 1 159 ? -28.150 -9.606 30.664 1.00 76.25 159 GLY A CA 1
ATOM 1251 C C . GLY A 1 159 ? -28.795 -8.924 31.875 1.00 76.25 159 GLY A C 1
ATOM 1252 O O . GLY A 1 159 ? -29.132 -9.584 32.853 1.00 76.25 159 GLY A O 1
ATOM 1253 N N . THR A 1 160 ? -29.016 -7.606 31.810 1.00 63.72 160 THR A N 1
ATOM 1254 C CA . THR A 1 160 ? -29.736 -6.889 32.872 1.00 63.72 160 THR A CA 1
ATOM 1255 C C . THR A 1 160 ? -31.246 -7.072 32.802 1.00 63.72 160 THR A C 1
ATOM 1257 O O . THR A 1 160 ? -31.881 -7.161 33.848 1.00 63.72 160 THR A O 1
ATOM 1260 N N . GLU A 1 161 ? -31.831 -7.158 31.607 1.00 70.69 161 GLU A N 1
ATOM 1261 C CA . GLU A 1 161 ? -33.269 -7.409 31.452 1.00 70.69 161 GLU A CA 1
ATOM 1262 C C . GLU A 1 161 ? -33.650 -8.799 31.963 1.00 70.69 161 GLU A C 1
ATOM 1264 O O . GLU A 1 161 ? -34.650 -8.933 32.668 1.00 70.69 161 GLU A O 1
ATOM 1269 N N . SER A 1 162 ? -32.824 -9.816 31.693 1.00 67.00 162 SER A N 1
ATOM 1270 C CA . SER A 1 162 ? -33.040 -11.166 32.220 1.00 67.00 162 SER A CA 1
ATOM 1271 C C . SER A 1 162 ? -32.917 -11.214 33.744 1.00 67.00 162 SER A C 1
ATOM 1273 O O . SER A 1 162 ? -33.796 -11.765 34.401 1.00 67.00 162 SER A O 1
ATOM 1275 N N . GLN A 1 163 ? -31.904 -10.563 34.326 1.00 65.69 163 GLN A N 1
ATOM 1276 C CA . GLN A 1 163 ? -31.758 -10.477 35.785 1.00 65.69 163 GLN A CA 1
ATOM 1277 C C . GLN A 1 163 ? -32.892 -9.686 36.448 1.00 65.69 163 GLN A C 1
ATOM 1279 O O . GLN A 1 163 ? -33.373 -10.077 37.508 1.00 65.69 163 GLN A O 1
ATOM 1284 N N . ALA A 1 164 ? -33.356 -8.595 35.832 1.00 65.50 164 ALA A N 1
ATOM 1285 C CA . ALA A 1 164 ? -34.486 -7.822 36.341 1.00 65.50 164 ALA A CA 1
ATOM 1286 C C . ALA A 1 164 ? -35.805 -8.607 36.248 1.00 65.50 164 ALA A C 1
ATOM 1288 O O . ALA A 1 164 ? -36.635 -8.517 37.152 1.00 65.50 164 ALA A O 1
ATOM 1289 N N . ALA A 1 165 ? -36.005 -9.394 35.186 1.00 70.44 165 ALA A N 1
ATOM 1290 C CA . ALA A 1 165 ? -37.154 -10.288 35.054 1.00 70.44 165 ALA A CA 1
ATOM 1291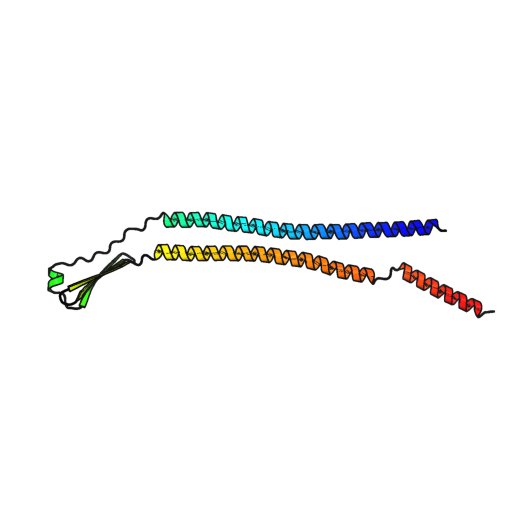 C C . ALA A 1 165 ? -37.118 -11.415 36.100 1.00 70.44 165 ALA A C 1
ATOM 1293 O O . ALA A 1 165 ? -38.143 -11.726 36.710 1.00 70.44 165 ALA A O 1
ATOM 1294 N N . GLU A 1 166 ? -35.938 -11.973 36.365 1.00 68.19 166 GLU A N 1
ATOM 1295 C CA . GLU A 1 166 ? -35.733 -13.018 37.366 1.00 68.19 166 GLU A CA 1
ATOM 1296 C C . GLU A 1 166 ? -35.938 -12.486 38.795 1.00 68.19 166 GLU A C 1
ATOM 1298 O O . GLU A 1 166 ? -36.716 -13.064 39.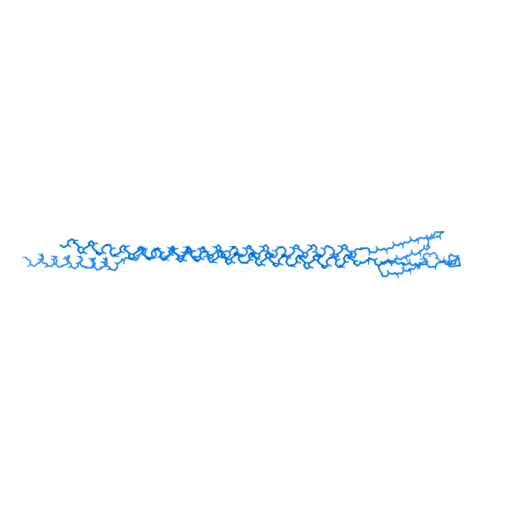557 1.00 68.19 166 GLU A O 1
ATOM 1303 N N . GLU A 1 167 ? -35.364 -11.325 39.136 1.00 64.44 167 GLU A N 1
ATOM 1304 C CA . GLU A 1 167 ? -35.605 -10.625 40.409 1.00 64.44 167 GLU A CA 1
ATOM 1305 C C . GLU A 1 167 ? -37.092 -10.270 40.595 1.00 64.44 167 GLU A C 1
ATOM 1307 O O . GLU A 1 167 ? -37.620 -10.405 41.698 1.00 64.44 167 GLU A O 1
ATOM 1312 N N . ARG A 1 168 ? -37.802 -9.892 39.521 1.00 61.41 168 ARG A N 1
ATOM 1313 C CA . ARG A 1 168 ? -39.248 -9.600 39.556 1.00 61.41 168 ARG A CA 1
ATOM 1314 C C . ARG A 1 168 ? -40.106 -10.857 39.723 1.00 61.41 168 ARG A C 1
ATOM 1316 O O . ARG A 1 168 ? -41.188 -10.775 40.301 1.00 61.41 168 ARG A O 1
ATOM 1323 N N . SER A 1 169 ? -39.634 -12.008 39.243 1.00 62.31 169 SER A N 1
ATOM 1324 C CA . SER A 1 169 ? -40.305 -13.305 39.412 1.00 62.31 169 SER A CA 1
ATOM 1325 C C . SER A 1 169 ? -40.107 -13.906 40.812 1.00 62.31 169 SER A C 1
ATOM 1327 O O . SER A 1 169 ? -40.921 -14.708 41.280 1.00 62.31 169 SER A O 1
ATOM 1329 N N . ARG A 1 170 ? -39.044 -13.500 41.517 1.00 67.81 170 ARG A N 1
ATOM 1330 C CA . ARG A 1 170 ? -38.679 -14.047 42.822 1.00 67.81 170 ARG A CA 1
ATOM 1331 C C . ARG A 1 170 ? -39.552 -13.429 43.914 1.00 67.81 170 ARG A C 1
ATOM 1333 O O . ARG A 1 170 ? -39.305 -12.321 44.384 1.00 67.81 170 ARG A O 1
ATOM 1340 N N . LYS A 1 171 ? -40.589 -14.157 44.349 1.00 62.59 171 LYS A N 1
ATOM 1341 C CA . LYS A 1 171 ? -41.417 -13.731 45.489 1.00 62.59 171 LYS A CA 1
ATOM 1342 C C . LYS A 1 171 ? -40.522 -13.571 46.726 1.00 62.59 171 LYS A C 1
ATOM 1344 O O . LYS A 1 171 ? -39.795 -14.508 47.066 1.00 62.59 171 LYS A O 1
ATOM 1349 N N . PRO A 1 172 ? -40.541 -12.415 47.408 1.00 66.06 172 PRO A N 1
ATOM 1350 C CA . PRO A 1 172 ? -39.673 -12.195 48.549 1.00 66.06 172 PRO A CA 1
ATOM 1351 C C . PRO A 1 172 ? -40.051 -13.144 49.692 1.00 66.06 172 PRO A C 1
ATOM 1353 O O . PRO A 1 172 ? -41.229 -13.367 49.971 1.00 66.06 172 PRO A O 1
ATOM 1356 N N . ALA A 1 173 ? -39.039 -13.696 50.366 1.00 61.94 173 ALA A N 1
ATOM 1357 C CA . ALA A 1 173 ? -39.208 -14.756 51.362 1.00 61.94 173 ALA A CA 1
ATOM 1358 C C . ALA A 1 173 ? -40.216 -14.395 52.467 1.00 61.94 173 ALA A C 1
ATOM 1360 O O . ALA A 1 173 ? -40.976 -15.249 52.907 1.00 61.94 173 ALA A O 1
ATOM 1361 N N . HIS A 1 174 ? -40.302 -13.126 52.869 1.00 67.56 174 HIS A N 1
ATOM 1362 C CA . HIS A 1 174 ? -41.268 -12.687 53.879 1.00 67.56 174 HIS A CA 1
ATOM 1363 C C . HIS A 1 174 ? -42.733 -12.842 53.431 1.00 67.56 174 HIS A C 1
ATOM 1365 O O . HIS A 1 174 ? -43.582 -13.107 54.272 1.00 67.56 174 HIS A O 1
ATOM 1371 N N . LEU A 1 175 ? -43.047 -12.749 52.130 1.00 67.44 175 LEU A N 1
ATOM 1372 C CA . LEU A 1 175 ? -44.396 -13.036 51.617 1.00 67.44 175 LEU A CA 1
ATOM 1373 C C . LEU A 1 175 ? -44.718 -14.535 51.679 1.00 67.44 175 LEU A C 1
ATOM 1375 O O . LEU A 1 175 ? -45.873 -14.906 51.889 1.00 67.44 175 LEU A O 1
ATOM 1379 N N . LEU A 1 176 ? -43.708 -15.401 51.550 1.00 75.69 176 LEU A N 1
ATOM 1380 C CA . LEU A 1 176 ? -43.867 -16.843 51.769 1.00 75.69 176 LEU A CA 1
ATOM 1381 C C . LEU A 1 176 ? -44.122 -17.149 53.252 1.00 75.69 176 LEU A C 1
ATOM 1383 O O . LEU A 1 176 ? -45.042 -17.892 53.572 1.00 75.69 176 LEU A O 1
ATOM 1387 N N . TRP A 1 177 ? -43.390 -16.509 54.167 1.00 76.94 177 TRP A N 1
ATOM 1388 C CA . TRP A 1 177 ? -43.636 -16.642 55.608 1.00 76.94 177 TRP A CA 1
ATOM 1389 C C . TRP A 1 177 ? -45.004 -16.090 56.028 1.00 76.94 177 TRP A C 1
ATOM 1391 O O . TRP A 1 177 ? -45.706 -16.725 56.811 1.00 76.94 177 TRP A O 1
ATOM 1401 N N . LEU A 1 178 ? -45.419 -14.944 55.481 1.00 80.12 178 LEU A N 1
ATOM 1402 C CA . LEU A 1 178 ? -46.727 -14.351 55.771 1.00 80.12 178 LEU A CA 1
ATOM 1403 C C . LEU A 1 178 ? -47.876 -15.217 55.250 1.00 80.12 178 LEU A C 1
ATOM 1405 O O . LEU A 1 178 ? -48.852 -15.410 55.967 1.00 80.12 178 LEU A O 1
ATOM 1409 N N . SER A 1 179 ? -47.759 -15.776 54.043 1.00 76.00 179 SER A N 1
ATOM 1410 C CA . SER A 1 179 ? -48.775 -16.696 53.511 1.00 76.00 179 SER A CA 1
ATOM 1411 C C . SER A 1 179 ? -48.841 -18.008 54.298 1.00 76.00 179 SER A C 1
ATOM 1413 O O . SER A 1 179 ? -49.940 -18.477 54.593 1.00 76.00 179 SER A O 1
ATOM 1415 N N . ALA A 1 180 ? -47.699 -18.553 54.729 1.00 79.50 180 ALA A N 1
ATOM 1416 C CA . ALA A 1 180 ? -47.658 -19.716 55.615 1.00 79.50 180 ALA A CA 1
ATOM 1417 C C . ALA A 1 180 ? -48.310 -19.431 56.982 1.00 79.50 180 ALA A C 1
ATOM 1419 O O . ALA A 1 180 ? -49.100 -20.239 57.470 1.00 79.50 180 ALA A O 1
ATOM 1420 N N . ALA A 1 181 ? -48.045 -18.262 57.574 1.00 78.31 181 ALA A N 1
ATOM 1421 C CA . ALA A 1 181 ? -48.662 -17.846 58.832 1.00 78.31 181 ALA A CA 1
ATOM 1422 C C . ALA A 1 181 ? -50.185 -17.662 58.702 1.00 78.31 181 ALA A C 1
ATOM 1424 O O . ALA A 1 181 ? -50.930 -18.043 59.602 1.00 78.31 181 ALA A O 1
ATOM 1425 N N . LEU A 1 182 ? -50.657 -17.130 57.569 1.00 82.81 182 LEU A N 1
ATOM 1426 C CA . LEU A 1 182 ? -52.084 -16.934 57.297 1.00 82.81 182 LEU A CA 1
ATOM 1427 C C . LEU A 1 182 ? -52.826 -18.271 57.143 1.00 82.81 182 LEU A C 1
ATOM 1429 O O . LEU A 1 182 ? -53.915 -18.439 57.688 1.00 82.81 182 LEU A O 1
ATOM 1433 N N . LEU A 1 183 ? -52.207 -19.248 56.472 1.00 83.50 183 LEU A N 1
ATOM 1434 C CA . LEU A 1 183 ? -52.732 -20.613 56.366 1.00 83.50 183 LEU A CA 1
ATOM 1435 C C . LEU A 1 183 ? -52.758 -21.327 57.724 1.00 83.50 183 LEU A C 1
ATOM 1437 O O . LEU A 1 183 ? -53.757 -21.960 58.065 1.00 83.50 183 LEU A O 1
ATOM 1441 N N . ALA A 1 184 ? -51.702 -21.183 58.528 1.00 80.19 184 ALA A N 1
ATOM 1442 C CA . ALA A 1 184 ? -51.647 -21.755 59.872 1.00 80.19 184 ALA A CA 1
ATOM 1443 C C . ALA A 1 184 ? -52.708 -21.142 60.805 1.00 80.19 184 ALA A C 1
ATOM 1445 O O . ALA A 1 184 ? -53.367 -21.867 61.550 1.00 80.19 184 ALA A O 1
ATOM 1446 N N . ALA A 1 185 ? -52.928 -19.826 60.727 1.00 76.44 185 ALA A N 1
ATOM 1447 C CA . ALA A 1 185 ? -53.974 -19.143 61.482 1.00 76.44 185 ALA A CA 1
ATOM 1448 C C . ALA A 1 185 ? -55.384 -19.574 61.041 1.00 76.44 185 ALA A C 1
ATOM 1450 O O . ALA A 1 185 ? -56.249 -19.789 61.890 1.00 76.44 185 ALA A O 1
ATOM 1451 N N . GLY A 1 186 ? -55.607 -19.762 59.735 1.00 79.31 186 GLY A N 1
ATOM 1452 C CA . GLY A 1 186 ? -56.866 -20.287 59.197 1.00 79.31 186 GLY A CA 1
ATOM 1453 C C . GLY A 1 186 ? -57.166 -21.710 59.674 1.00 79.31 186 GLY A C 1
ATOM 1454 O O . GLY A 1 186 ? -58.274 -21.986 60.133 1.00 79.31 186 GLY A O 1
ATOM 1455 N N . LEU A 1 187 ? -56.163 -22.595 59.657 1.00 77.38 187 LEU A N 1
ATOM 1456 C CA . LEU A 1 187 ? -56.288 -23.964 60.169 1.00 77.38 187 LEU A CA 1
ATOM 1457 C C . LEU A 1 187 ? -56.535 -23.994 61.683 1.00 77.38 187 LEU A C 1
ATOM 1459 O O . LEU A 1 187 ? -57.414 -24.721 62.140 1.00 77.38 187 LEU A O 1
ATOM 1463 N N . ALA A 1 188 ? -55.827 -23.171 62.461 1.00 73.38 188 ALA A N 1
ATOM 1464 C CA . ALA A 1 188 ? -56.041 -23.060 63.904 1.00 73.38 188 ALA A CA 1
ATOM 1465 C C . ALA A 1 188 ? -57.434 -22.498 64.247 1.00 73.38 188 ALA A C 1
ATOM 1467 O O . ALA A 1 188 ? -58.064 -22.947 65.206 1.00 73.38 188 ALA A O 1
ATOM 1468 N N . GLY A 1 189 ? -57.935 -21.545 63.454 1.00 72.94 189 GLY A N 1
ATOM 1469 C CA . GLY A 1 189 ? -59.293 -21.015 63.571 1.00 72.94 189 GLY A CA 1
ATOM 1470 C C . GLY A 1 189 ? -60.360 -22.073 63.278 1.00 72.94 189 GLY A C 1
ATOM 1471 O O . GLY A 1 189 ? -61.278 -22.248 64.078 1.00 72.94 189 GLY A O 1
ATOM 1472 N N . TRP A 1 190 ? -60.203 -22.835 62.191 1.00 76.06 190 TRP A N 1
ATOM 1473 C CA . TRP A 1 190 ? -61.113 -23.926 61.823 1.00 76.06 190 TRP A CA 1
ATOM 1474 C C . TRP A 1 190 ? -61.168 -25.022 62.896 1.00 76.06 190 TRP A C 1
ATOM 1476 O O . TRP A 1 190 ? -62.249 -25.427 63.325 1.00 76.06 190 TRP A O 1
ATOM 1486 N N . TRP A 1 191 ? -60.009 -25.424 63.424 1.00 72.44 191 TRP A N 1
ATOM 1487 C CA . TRP A 1 191 ? -59.915 -26.434 64.483 1.00 72.44 191 TRP A CA 1
ATOM 1488 C C . TRP A 1 191 ? -60.588 -26.001 65.795 1.00 72.44 191 TRP A C 1
ATOM 1490 O O . TRP A 1 191 ? -61.093 -26.829 66.551 1.00 72.44 191 TRP A O 1
ATOM 1500 N N . ARG A 1 192 ? -60.623 -24.691 66.066 1.00 72.31 192 ARG A N 1
ATOM 1501 C CA . ARG A 1 192 ? -61.255 -24.116 67.262 1.00 72.31 192 ARG A CA 1
ATOM 1502 C C . ARG A 1 192 ? -62.775 -23.986 67.133 1.00 72.31 192 ARG A C 1
ATOM 1504 O O . ARG A 1 192 ? -63.460 -24.019 68.150 1.00 72.31 192 ARG A O 1
ATOM 1511 N N . VAL A 1 193 ? -63.293 -23.858 65.911 1.00 75.06 193 VAL A N 1
ATOM 1512 C CA . VAL A 1 193 ? -64.737 -23.819 65.621 1.00 75.06 193 VAL A CA 1
ATOM 1513 C C . VAL A 1 193 ? -65.351 -25.219 65.653 1.00 75.06 193 VAL A C 1
ATOM 1515 O O . VAL A 1 193 ? -66.463 -25.374 66.136 1.00 75.06 193 VAL A O 1
ATOM 1518 N N . HIS A 1 194 ? -64.613 -26.247 65.229 1.00 67.06 194 HIS A N 1
ATOM 1519 C CA . HIS A 1 194 ? -65.116 -27.625 65.155 1.00 67.06 194 HIS A CA 1
ATOM 1520 C C . HIS A 1 194 ? -65.086 -28.408 66.486 1.00 67.06 194 HIS A C 1
ATOM 1522 O O . HIS A 1 194 ? -65.460 -29.579 66.515 1.00 67.06 194 HIS A O 1
ATOM 1528 N N . ARG A 1 195 ? -64.602 -27.784 67.571 1.00 60.03 195 ARG A N 1
ATOM 1529 C CA . ARG A 1 195 ? -64.472 -28.369 68.923 1.00 60.03 195 ARG A CA 1
ATOM 1530 C C . ARG A 1 195 ? -65.476 -27.818 69.951 1.00 60.03 195 ARG A C 1
ATOM 1532 O O . ARG A 1 195 ? -65.331 -28.119 71.135 1.00 60.03 195 ARG A O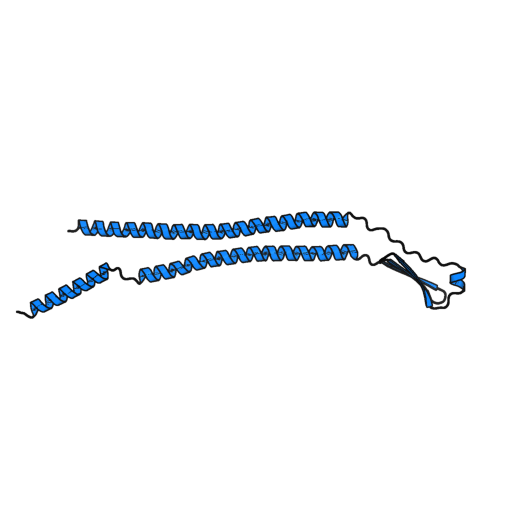 1
ATOM 1539 N N . LYS A 1 196 ? -66.441 -27.003 69.525 1.00 48.66 196 LYS A N 1
ATOM 1540 C CA . LYS A 1 196 ? -67.633 -26.646 70.311 1.00 48.66 196 LYS A CA 1
ATOM 1541 C C . LYS A 1 196 ? -68.817 -27.465 69.826 1.00 48.66 196 LYS A C 1
ATOM 1543 O O . LYS A 1 196 ? -69.670 -27.762 70.684 1.00 48.66 196 LYS A O 1
#

Sequence (196 aa):
MLPMFAALLLAACSVNRRTLSSKTQVRADTASHAFADAGDVVRQTNIRTRNHWKTHERMIRSELAEPIPARTASVNLTAANLRNLPDGASYVARDGRLTLEARRDGDTLRIVAHADSLARRTVRHEYRQCDSMVQDTAFRRILDSLARTCERVQRTTRGTESQAAEERSRKPAHLLWLSAALLAAGLAGWWRVHRK

Radius of gyration: 44.28 Å; chains: 1; bounding box: 96×40×122 Å

Foldseek 3Di:
DPVVVVVVVVVVVVVVVVVVVVLVVVLVVQLVVLVVVLVVLLVVLVVVLVVVVVVLVVVLCVVVVPDDPDWDWDDDDDPVNVVPPPAFDWDWTDDPQWIWIWHHHDPDIDIDIGHDPCVNVVVVVVSVVVSVVSVVVSVVSSVVSVVVSVVSSVVSVVVVVVVVVVVVVDDDVVVVVVVVVVVVVVVVVVVVVVPD